Protein AF-0000000085032396 (afdb_homodimer)

Sequence (340 aa):
MRISVPLTKEGLLADQYGKFAPASDMLADHPVRSFPIEIADVPAGTESLALTFVDFDSTPVCGFTWIHWLAANFPANTTLIGDDASRKDGHGFVQGKNSNAGRLVNGDPAITKGYVGPQPPDQIHDYTLTVYALDTTLDLNEGYWLNEFRHAAKGHVLEKVSLELPSRANMRISVPLTKEGLLADQYGKFAPASDMLADHPVRSFPIEIADVPAGTESLALTFVDFDSTPVCGFTWIHWLAANFPANTTLIGDDASRKDGHGFVQGKNSNAGRLVNGDPAITKGYVGPQPPDQIHDYTLTVYALDTTLDLNEGYWLNEFRHAAKGHVLEKVSLELPSRAN

Radius of gyration: 20.12 Å; Cα contacts (8 Å, |Δi|>4): 923; chains: 2; bounding box: 42×54×56 Å

Organism: Limosilactobacillus fermentum (strain NBRC 3956 / LMG 18251) (NCBI:txid334390)

Solvent-accessible surface area (backbone atoms only — not comparable to full-atom values): 17278 Å² total; per-residue (Å²): 97,46,76,48,62,82,53,43,97,88,60,26,48,49,45,55,31,14,64,65,24,53,72,91,28,42,53,98,92,34,19,42,29,33,68,40,36,39,41,42,66,69,60,88,70,45,46,9,27,33,39,43,30,34,26,44,60,34,20,83,70,40,25,35,50,42,41,27,26,28,38,33,44,32,56,50,82,57,47,61,48,47,73,28,28,63,74,68,46,74,73,58,49,39,33,13,35,14,26,36,56,8,67,73,63,57,44,62,77,87,58,14,51,26,43,41,34,56,63,41,85,82,45,70,32,54,28,39,40,34,41,34,34,18,59,47,70,64,94,71,56,74,58,34,38,65,37,56,51,53,62,61,41,58,96,32,66,75,46,72,47,73,46,76,45,33,35,64,43,124,98,46,75,50,61,83,52,42,97,87,59,27,48,51,45,53,33,15,64,66,26,53,72,91,30,41,54,96,90,34,17,43,28,33,68,39,37,39,42,44,65,68,60,86,71,42,48,10,27,32,39,43,30,34,26,44,60,34,20,82,69,40,26,34,50,42,40,26,26,28,37,34,47,28,54,51,82,56,45,60,48,46,73,29,28,62,71,69,51,69,82,52,44,40,32,13,36,16,26,36,57,8,66,73,62,57,42,62,77,88,60,15,50,25,44,41,34,56,64,40,86,84,45,70,33,54,28,39,38,34,42,35,34,18,60,46,70,65,96,72,56,73,58,32,38,65,37,55,52,54,62,62,42,59,96,33,67,75,45,72,48,75,45,75,46,33,34,62,43,123

pLDDT: mean 97.59, std 4.36, range [62.16, 98.94]

InterPro domains:
  IPR005247 YbhB/YbcL/LppC-like [TIGR00481] (28-163)
  IPR005247 YbhB/YbcL/LppC-like [cd00865] (2-164)
  IPR008914 Phosphatidylethanolamine-binding protein [PF01161] (28-163)
  IPR036610 PEBP-like superfamily [G3DSA:3.90.280.10] (1-167)
  IPR036610 PEBP-like superfamily [SSF49777] (9-162)

Secondary structure (DSSP, 8-state):
-EEE----TTS---GGGSTT--GGGEETTEE--PPPEEEE-PPTT--EEEEEEEEGGGHHHHSSPEEEEEEEEEETT--EE-TTHHHH--SS-EEBB-GGGSTTT---GGGSBS------SSS-EEEEEEEEEESS-----TTB-HHHHHHHHTTTEEEEEEEEEEE---/-EEE----TTS---GGGSTT--GGGEETTEE--PPPEEEE-PPTT--EEEEEEEEGGGHHHHSSPEEEEEEEEEETT--EE-TTHHHH--SS-EEBB-GGGSTTT---GGGSBS------SSS-EEEEEEEEEESS-----TTB-HHHHHHHHTTTEEEEEEEEEEE---

Foldseek 3Di:
DDKDFDDDPVQARDLCQAQNNPPVQDDLNWGQKHTKMFDDDQDPLFAKKWKWKWFPVCCVVPNDIWTFWTKIQAGSPDGMCHIRCQPPVPPGIAIAFTPCVDPVNVHDPVRGIGGTGYADAPFWTWMKMKMFGFNDGFPDHHHHDPVSVVVRRVPTTPDMDMDTHIHGND/DDKDFDDDPVQARDLCQAQNNPPVQDDLNWGQKHTKMFDDDQDPLFAKKWKWKWFPVCCVVPNDIWTFWTKIQAGSPDGMCHTRCQPPVPPRIAIAFTPCVDPVNVHDPVRGIGGTGYADAPFKTWMKMKMFGFNDGFPDHHHHDPVSCVVRRVPTTPDMDMDTHIHGHD

Nearest PDB structures (foldseek):
  2evv-assembly2_D  TM=8.981E-01  e=2.483E-15  Helicobacter pylori 26695
  3n08-assembly1_B  TM=8.999E-01  e=1.012E-11  Chlamydia trachomatis D/UW-3/CX
  1fux-assembly1_B  TM=8.135E-01  e=5.767E-10  Escherichia coli
  1vi3-assembly1_A  TM=7.957E-01  e=2.319E-10  Escherichia coli
  8v5l-assembly1_A  TM=4.402E-01  e=7.259E-01  Human alphaherpesvirus 3

Structure (mmCIF, N/CA/C/O backbone):
data_AF-0000000085032396-model_v1
#
loop_
_entity.id
_entity.type
_entity.pdbx_description
1 polymer 'Uncharacterized protein'
#
loop_
_atom_site.group_PDB
_atom_site.id
_atom_site.type_symbol
_atom_site.label_atom_id
_atom_site.label_alt_id
_atom_site.label_comp_id
_atom_site.label_asym_id
_atom_site.label_entity_id
_atom_site.label_seq_id
_atom_site.pdbx_PDB_ins_code
_atom_site.Cartn_x
_atom_site.Cartn_y
_atom_site.Cartn_z
_atom_site.occupancy
_atom_site.B_iso_or_equiv
_atom_site.auth_seq_id
_atom_site.auth_comp_id
_atom_site.auth_asym_id
_atom_site.auth_atom_id
_atom_site.pdbx_PDB_model_num
ATOM 1 N N . MET A 1 1 ? 18.734 12.383 3.744 1 98.5 1 MET A N 1
ATOM 2 C CA . MET A 1 1 ? 17.609 13.031 4.426 1 98.5 1 MET A CA 1
ATOM 3 C C . MET A 1 1 ? 17.266 12.297 5.715 1 98.5 1 MET A C 1
ATOM 5 O O . MET A 1 1 ? 17.281 11.062 5.762 1 98.5 1 MET A O 1
ATOM 9 N N . ARG A 1 2 ? 17.094 13.055 6.754 1 98.62 2 ARG A N 1
ATOM 10 C CA . ARG A 1 2 ? 16.703 12.508 8.047 1 98.62 2 ARG A CA 1
ATOM 11 C C . ARG A 1 2 ? 15.383 13.109 8.508 1 98.62 2 ARG A C 1
ATOM 13 O O . ARG A 1 2 ? 15.133 14.305 8.32 1 98.62 2 ARG A O 1
ATOM 20 N N . ILE A 1 3 ? 14.453 12.219 9.086 1 98.88 3 ILE A N 1
ATOM 21 C CA . ILE A 1 3 ? 13.195 12.703 9.641 1 98.88 3 ILE A CA 1
ATOM 22 C C . ILE A 1 3 ? 13.047 12.219 11.078 1 98.88 3 ILE A C 1
ATOM 24 O O . ILE A 1 3 ? 13.586 11.172 11.453 1 98.88 3 ILE A O 1
ATOM 28 N N . SER A 1 4 ? 12.328 12.984 11.852 1 98.69 4 SER A N 1
ATOM 29 C CA . SER A 1 4 ? 12.07 12.602 13.234 1 98.69 4 SER A CA 1
ATOM 30 C C . SER A 1 4 ? 10.695 13.078 13.688 1 98.69 4 SER A C 1
ATOM 32 O O . SER A 1 4 ? 10.234 14.141 13.273 1 98.69 4 SER A O 1
ATOM 34 N N . VAL A 1 5 ? 10.062 12.258 14.422 1 98.81 5 VAL A N 1
ATOM 35 C CA . VAL A 1 5 ? 8.789 12.523 15.078 1 98.81 5 VAL A CA 1
ATOM 36 C C . VAL A 1 5 ? 8.914 12.289 16.578 1 98.81 5 VAL A C 1
ATOM 38 O O . VAL A 1 5 ? 9.375 11.234 17.016 1 98.81 5 VAL A O 1
ATOM 41 N N . PRO A 1 6 ? 8.57 13.312 17.375 1 98.44 6 PRO A N 1
ATOM 42 C CA . PRO A 1 6 ? 8.648 13.078 18.812 1 98.44 6 PRO A CA 1
ATOM 43 C C . PRO A 1 6 ? 7.723 11.961 19.281 1 98.44 6 PRO A C 1
ATOM 45 O O . PRO A 1 6 ? 6.559 11.906 18.875 1 98.44 6 PRO A O 1
ATOM 48 N N . LEU A 1 7 ? 8.234 11.086 20.125 1 98.56 7 LEU A N 1
ATOM 49 C CA . LEU A 1 7 ? 7.469 10.008 20.75 1 98.56 7 LEU A CA 1
ATOM 50 C C . LEU A 1 7 ? 7.453 10.164 22.266 1 98.56 7 LEU A C 1
ATOM 52 O O . LEU A 1 7 ? 8.242 10.922 22.812 1 98.56 7 LEU A O 1
ATOM 56 N N . THR A 1 8 ? 6.484 9.508 22.938 1 98.25 8 THR A N 1
ATOM 57 C CA . THR A 1 8 ? 6.43 9.484 24.391 1 98.25 8 THR A CA 1
ATOM 58 C C . THR A 1 8 ? 7.625 8.727 24.969 1 98.25 8 THR A C 1
ATOM 60 O O . THR A 1 8 ? 8.406 8.141 24.219 1 98.25 8 THR A O 1
ATOM 63 N N . LYS A 1 9 ? 7.785 8.734 26.234 1 97.75 9 LYS A N 1
ATOM 64 C CA . LYS A 1 9 ? 8.859 8.008 26.906 1 97.75 9 LYS A CA 1
ATOM 65 C C . LYS A 1 9 ? 8.75 6.512 26.641 1 97.75 9 LYS A C 1
ATOM 67 O O . LYS A 1 9 ? 9.758 5.797 26.672 1 97.75 9 LYS A O 1
ATOM 72 N N . GLU A 1 10 ? 7.52 6.023 26.422 1 96.88 10 GLU A N 1
ATOM 73 C CA . GLU A 1 10 ? 7.27 4.609 26.156 1 96.88 10 GLU A CA 1
ATOM 74 C C . GLU A 1 10 ? 7.484 4.277 24.688 1 96.88 10 GLU A C 1
ATOM 76 O O . GLU A 1 10 ? 7.266 3.141 24.266 1 96.88 10 GLU A O 1
ATOM 81 N N . GLY A 1 11 ? 7.855 5.266 23.859 1 97.81 11 GLY A N 1
ATOM 82 C CA . GLY A 1 11 ? 8.141 5.035 22.453 1 97.81 11 GLY A CA 1
ATOM 83 C C . GLY A 1 11 ? 6.895 5.02 21.594 1 97.81 11 GLY A C 1
ATOM 84 O O . GLY A 1 11 ? 6.883 4.41 20.516 1 97.81 11 GLY A O 1
ATOM 85 N N . LEU A 1 12 ? 5.852 5.699 22.047 1 98.62 12 LEU A N 1
ATOM 86 C CA . LEU A 1 12 ? 4.582 5.715 21.328 1 98.62 12 LEU A CA 1
ATOM 87 C C . LEU A 1 12 ? 4.277 7.109 20.797 1 98.62 12 LEU A C 1
ATOM 89 O O . LEU A 1 12 ? 4.793 8.102 21.312 1 98.62 12 LEU A O 1
ATOM 93 N N . LEU A 1 13 ? 3.529 7.164 19.703 1 98.75 13 LEU A N 1
ATOM 94 C CA . LEU A 1 13 ? 2.949 8.445 19.312 1 98.75 13 LEU A CA 1
ATOM 95 C C . LEU A 1 13 ? 2.096 9.023 20.422 1 98.75 13 LEU A C 1
ATOM 97 O O . LEU A 1 13 ? 1.326 8.305 21.062 1 98.75 13 LEU A O 1
ATOM 101 N N . ALA A 1 14 ? 2.24 10.344 20.641 1 98.56 14 ALA A N 1
ATOM 102 C CA . ALA A 1 14 ? 1.496 10.984 21.719 1 98.56 14 ALA A CA 1
ATOM 103 C C . ALA A 1 14 ? -0.009 10.852 21.5 1 98.56 14 ALA A C 1
ATOM 105 O O . ALA A 1 14 ? -0.477 10.828 20.359 1 98.56 14 ALA A O 1
ATOM 106 N N . ASP A 1 15 ? -0.787 10.883 22.578 1 98.19 15 ASP A N 1
ATOM 107 C CA . ASP A 1 15 ? -2.223 10.625 22.578 1 98.19 15 ASP A CA 1
ATOM 108 C C . ASP A 1 15 ? -2.959 11.656 21.719 1 98.19 15 ASP A C 1
ATOM 110 O O . ASP A 1 15 ? -3.938 11.32 21.047 1 98.19 15 ASP A O 1
ATOM 114 N N . GLN A 1 16 ? -2.557 12.852 21.703 1 98.31 16 GLN A N 1
ATOM 115 C CA . GLN A 1 16 ? -3.289 13.922 21.047 1 98.31 16 GLN A CA 1
ATOM 116 C C . GLN A 1 16 ? -3.314 13.711 19.531 1 98.31 16 GLN A C 1
ATOM 118 O O . GLN A 1 16 ? -4.121 14.328 18.828 1 98.31 16 GLN A O 1
ATOM 123 N N . TYR A 1 17 ? -2.443 12.789 19 1 98.81 17 TYR A N 1
ATOM 124 C CA . TYR A 1 17 ? -2.35 12.594 17.562 1 98.81 17 TYR A CA 1
ATOM 125 C C . TYR A 1 17 ? -3.102 11.336 17.125 1 98.81 17 TYR A C 1
ATOM 127 O O . TYR A 1 17 ? -3.129 10.992 15.945 1 98.81 17 TYR A O 1
ATOM 135 N N . GLY A 1 18 ? -3.715 10.57 18.109 1 98.62 18 GLY A N 1
ATOM 136 C CA . GLY A 1 18 ? -4.332 9.289 17.812 1 98.62 18 GLY A CA 1
ATOM 137 C C . GLY A 1 18 ? -5.582 9.023 18.625 1 98.62 18 GLY A C 1
ATOM 138 O O . GLY A 1 18 ? -6.293 9.953 19 1 98.62 18 GLY A O 1
ATOM 139 N N . LYS A 1 19 ? -5.852 7.785 18.859 1 98.06 19 LYS A N 1
ATOM 140 C CA . LYS A 1 19 ? -7.098 7.215 19.359 1 98.06 19 LYS A CA 1
ATOM 141 C C . LYS A 1 19 ? -7.559 7.93 20.641 1 98.06 19 LYS A C 1
ATOM 143 O O . LYS A 1 19 ? -8.758 8.07 20.875 1 98.06 19 LYS A O 1
ATOM 148 N N . PHE A 1 20 ? -6.621 8.422 21.375 1 98.38 20 PHE A N 1
ATOM 149 C CA . PHE A 1 20 ? -6.965 8.969 22.672 1 98.38 20 PHE A CA 1
ATOM 150 C C . PHE A 1 20 ? -6.82 10.484 22.688 1 98.38 20 PHE A C 1
ATOM 152 O O . PHE A 1 20 ? -6.516 11.078 23.719 1 98.38 20 PHE A O 1
ATOM 159 N N . ALA A 1 21 ? -6.945 11.078 21.531 1 98.69 21 ALA A N 1
ATOM 160 C CA . ALA A 1 21 ? -6.93 12.531 21.406 1 98.69 21 ALA A CA 1
ATOM 161 C C . ALA A 1 21 ? -8.078 13.164 22.203 1 98.69 21 ALA A C 1
ATOM 163 O O . ALA A 1 21 ? -9.133 12.555 22.359 1 98.69 21 ALA A O 1
ATOM 164 N N . PRO A 1 22 ? -7.887 14.367 22.781 1 98.38 22 PRO A N 1
ATOM 165 C CA . PRO A 1 22 ? -9 15.078 23.406 1 98.38 22 PRO A CA 1
ATOM 166 C C . PRO A 1 22 ? -10.094 15.469 22.406 1 98.38 22 PRO A C 1
ATOM 168 O O . PRO A 1 22 ? -9.859 15.453 21.188 1 98.38 22 PRO A O 1
ATOM 171 N N . ALA A 1 23 ? -11.211 15.75 22.859 1 98.12 23 ALA A N 1
ATOM 172 C CA . ALA A 1 23 ? -12.375 16.078 22.031 1 98.12 23 ALA A CA 1
ATOM 173 C C . ALA A 1 23 ? -12.047 17.203 21.062 1 98.12 23 ALA A C 1
ATOM 175 O O . ALA A 1 23 ? -12.531 17.219 19.922 1 98.12 23 ALA A O 1
ATOM 176 N N . SER A 1 24 ? -11.258 18.156 21.5 1 97.56 24 SER A N 1
ATOM 177 C CA . SER A 1 24 ? -10.906 19.312 20.672 1 97.56 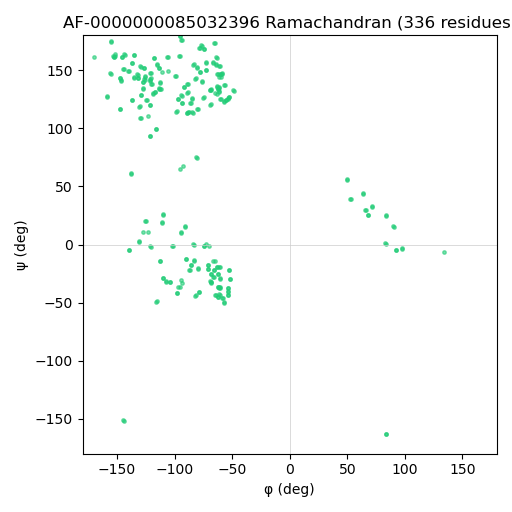24 SER A CA 1
ATOM 178 C C . SER A 1 24 ? -10.125 18.875 19.438 1 97.56 24 SER A C 1
ATOM 180 O O . SER A 1 24 ? -10.047 19.625 18.469 1 97.56 24 SER A O 1
ATOM 182 N N . ASP A 1 25 ? -9.555 17.672 19.516 1 98.19 25 ASP A N 1
ATOM 183 C CA . ASP A 1 25 ? -8.75 17.188 18.406 1 98.19 25 ASP A CA 1
ATOM 184 C C . ASP A 1 25 ? -9.438 16.016 17.703 1 98.19 25 ASP A C 1
ATOM 186 O O . ASP A 1 25 ? -8.781 15.203 17.047 1 98.19 25 ASP A O 1
ATOM 190 N N . MET A 1 26 ? -10.742 15.914 17.938 1 98.31 26 MET A N 1
ATOM 191 C CA . MET A 1 26 ? -11.578 14.922 17.281 1 98.31 26 MET A CA 1
ATOM 192 C C . MET A 1 26 ? -12.57 15.586 16.328 1 98.31 26 MET A C 1
ATOM 194 O O . MET A 1 26 ? -13.117 16.641 16.641 1 98.31 26 MET A O 1
ATOM 198 N N . LEU A 1 27 ? -12.773 15.047 15.234 1 98.06 27 LEU A N 1
ATOM 199 C CA . LEU A 1 27 ? -13.805 15.406 14.273 1 98.06 27 LEU A CA 1
ATOM 200 C C . LEU A 1 27 ? -14.477 14.164 13.703 1 98.06 27 LEU A C 1
ATOM 202 O O . LEU A 1 27 ? -13.797 13.242 13.242 1 98.06 27 LEU A O 1
ATOM 206 N N . ALA A 1 28 ? -15.828 14.039 13.797 1 97.62 28 ALA A N 1
ATOM 207 C CA . ALA A 1 28 ? -16.562 12.867 13.344 1 97.62 28 ALA A CA 1
ATOM 208 C C . ALA A 1 28 ? -15.977 11.586 13.938 1 97.62 28 ALA A C 1
ATOM 210 O O . ALA A 1 28 ? -15.75 10.609 13.227 1 97.62 28 ALA A O 1
ATOM 211 N N . ASP A 1 29 ? -15.586 11.672 15.203 1 97.31 29 ASP A N 1
ATOM 212 C CA . ASP A 1 29 ? -15.078 10.555 16 1 97.31 29 ASP A CA 1
ATOM 213 C C . ASP A 1 29 ? -13.719 10.086 15.492 1 97.31 29 ASP A C 1
ATOM 215 O O . ASP A 1 29 ? -13.367 8.914 15.633 1 97.31 29 ASP A O 1
ATOM 219 N N . HIS A 1 30 ? -12.969 10.961 14.836 1 98.69 30 HIS A N 1
ATOM 220 C CA . HIS A 1 30 ? -11.633 10.664 14.344 1 98.69 30 HIS A CA 1
ATOM 221 C C . HIS A 1 30 ? -10.625 11.711 14.805 1 98.69 30 HIS A C 1
ATOM 223 O O . HIS A 1 30 ? -10.922 12.906 14.812 1 98.69 30 HIS A O 1
ATOM 229 N N . PRO A 1 31 ? -9.414 11.258 15.305 1 98.81 31 PRO A N 1
ATOM 230 C CA . PRO A 1 31 ? -8.367 12.234 15.625 1 98.81 31 PRO A CA 1
ATOM 231 C C . PRO A 1 31 ? -7.871 13 14.398 1 98.81 31 PRO A C 1
ATOM 233 O O . PRO A 1 31 ? -7.609 12.398 13.359 1 98.81 31 PRO A O 1
ATOM 236 N N . VAL A 1 32 ? -7.684 14.32 14.484 1 98.56 32 VAL A N 1
ATOM 237 C CA . VAL A 1 32 ? -7.426 15.094 13.281 1 98.56 32 VAL A CA 1
ATOM 238 C C . VAL A 1 32 ? -6.219 16 13.5 1 98.56 32 VAL A C 1
ATOM 240 O O . VAL A 1 32 ? -5.844 16.781 12.609 1 98.56 32 VAL A O 1
ATOM 243 N N . ARG A 1 33 ? -5.586 15.945 14.625 1 98.5 33 ARG A N 1
ATOM 244 C CA . ARG A 1 33 ? -4.375 16.719 14.875 1 98.5 33 ARG A CA 1
ATOM 245 C C . ARG A 1 33 ? -3.135 15.953 14.422 1 98.5 33 ARG A C 1
ATOM 247 O O . ARG A 1 33 ? -2.785 14.922 15 1 98.5 33 ARG A O 1
ATOM 254 N N . SER A 1 34 ? -2.48 16.5 13.398 1 98.56 34 SER A N 1
ATOM 255 C CA . SER A 1 34 ? -1.281 15.844 12.883 1 98.56 34 SER A CA 1
ATOM 256 C C . SER A 1 34 ? -0.079 16.109 13.781 1 98.56 34 SER A C 1
ATOM 258 O O . SER A 1 34 ? 0.005 17.156 14.422 1 98.56 34 SER A O 1
ATOM 260 N N . PHE A 1 35 ? 0.836 15.18 13.859 1 98.62 35 PHE A N 1
ATOM 261 C CA . PHE A 1 35 ? 2.061 15.273 14.648 1 98.62 35 PHE A CA 1
ATOM 262 C C . PHE A 1 35 ? 3.119 16.078 13.906 1 98.62 35 PHE A C 1
ATOM 264 O O . PHE A 1 35 ? 3.088 16.172 12.672 1 98.62 35 PHE A O 1
ATOM 271 N N . PRO A 1 36 ? 3.977 16.703 14.641 1 98.44 36 PRO A N 1
ATOM 272 C CA . PRO A 1 36 ? 5.066 17.422 13.969 1 98.44 36 PRO A CA 1
ATOM 273 C C . PRO A 1 36 ? 6.117 16.484 13.375 1 98.44 36 PRO A C 1
ATOM 275 O O . PRO A 1 36 ? 6.32 15.375 13.883 1 98.44 36 PRO A O 1
ATOM 278 N N . ILE A 1 37 ? 6.746 16.906 12.305 1 98.44 37 ILE A N 1
ATOM 279 C CA . ILE A 1 37 ? 7.805 16.156 11.641 1 98.44 37 ILE A CA 1
ATOM 280 C C . ILE A 1 37 ? 9.008 17.062 11.406 1 98.44 37 ILE A C 1
ATOM 282 O O . ILE A 1 37 ? 8.906 18.094 10.727 1 98.44 37 ILE A O 1
ATOM 286 N N . GLU A 1 38 ? 10.117 16.703 11.977 1 98.69 38 GLU A N 1
ATOM 287 C CA . GLU A 1 38 ? 11.375 17.391 11.688 1 98.69 38 GLU A CA 1
ATOM 288 C C . GLU A 1 38 ? 12.086 16.75 10.5 1 98.69 38 GLU A C 1
ATOM 290 O O . GLU A 1 38 ? 12.117 15.531 10.367 1 98.69 38 GLU A O 1
ATOM 295 N N . ILE A 1 39 ? 12.625 17.609 9.641 1 98.5 39 ILE A N 1
ATOM 296 C CA . ILE A 1 39 ? 13.289 17.156 8.43 1 98.5 39 ILE A CA 1
ATOM 297 C C . ILE A 1 39 ? 14.672 17.812 8.32 1 98.5 39 ILE A C 1
ATOM 299 O O . ILE A 1 39 ? 14.805 19.016 8.5 1 98.5 39 ILE A O 1
ATOM 303 N N . ALA A 1 40 ? 15.656 16.969 8.109 1 98.69 40 ALA A N 1
ATOM 304 C CA . ALA A 1 40 ? 17.016 17.469 7.984 1 98.69 40 ALA A CA 1
ATOM 305 C C . ALA A 1 40 ? 17.75 16.781 6.84 1 98.69 40 ALA A C 1
ATOM 307 O O . ALA A 1 40 ? 17.344 15.703 6.395 1 98.69 40 ALA A O 1
ATOM 308 N N . ASP A 1 41 ? 18.797 17.422 6.273 1 98.69 41 ASP A N 1
ATOM 309 C CA . ASP A 1 41 ? 19.719 16.859 5.301 1 98.69 41 ASP A CA 1
ATOM 310 C C . ASP A 1 41 ? 19 16.5 4.008 1 98.69 41 ASP A C 1
ATOM 312 O O . ASP A 1 41 ? 19.203 15.398 3.475 1 98.69 41 ASP A O 1
ATOM 316 N N . VAL A 1 42 ? 18.156 17.406 3.582 1 98.81 42 VAL A N 1
ATOM 317 C CA . VAL A 1 42 ? 17.469 17.219 2.307 1 98.81 42 VAL A CA 1
ATOM 318 C C . VAL A 1 42 ? 18.484 17.234 1.168 1 98.81 42 VAL A C 1
ATOM 320 O O . VAL A 1 42 ? 19.359 18.109 1.114 1 98.81 42 VAL A O 1
ATOM 323 N N . PRO A 1 43 ? 18.406 16.266 0.314 1 98.75 43 PRO A N 1
ATOM 324 C CA . PRO A 1 43 ? 19.438 16.172 -0.726 1 98.75 43 PRO A CA 1
ATOM 325 C C . PRO A 1 43 ? 19.422 17.375 -1.682 1 98.75 43 PRO A C 1
ATOM 327 O O . PRO A 1 43 ? 18.359 17.969 -1.904 1 98.75 43 PRO A O 1
ATOM 330 N N . ALA A 1 44 ? 20.547 17.625 -2.271 1 98.56 44 ALA A N 1
ATOM 331 C CA . ALA A 1 44 ? 20.656 18.672 -3.295 1 98.56 44 ALA A CA 1
ATOM 332 C C . ALA A 1 44 ? 19.75 18.359 -4.484 1 98.56 44 ALA A C 1
ATOM 334 O O . ALA A 1 44 ? 19.594 17.188 -4.863 1 98.56 44 ALA A O 1
ATOM 335 N N . GLY A 1 45 ? 19.203 19.359 -5.047 1 98.69 45 GLY A N 1
ATOM 336 C CA . GLY A 1 45 ? 18.359 19.188 -6.215 1 98.69 45 GLY A CA 1
ATOM 337 C C . GLY A 1 45 ? 16.891 19.031 -5.871 1 98.69 45 GLY A C 1
ATOM 338 O O . GLY A 1 45 ? 16.031 19.031 -6.758 1 98.69 45 GLY A O 1
ATOM 339 N N . THR A 1 46 ? 16.625 18.984 -4.539 1 98.88 46 THR A N 1
ATOM 340 C CA . THR A 1 46 ? 15.234 18.875 -4.121 1 98.88 46 THR A CA 1
ATOM 341 C C . THR A 1 46 ? 14.469 20.156 -4.43 1 98.88 46 THR A C 1
ATOM 343 O O . THR A 1 46 ? 14.938 21.266 -4.117 1 98.88 46 THR A O 1
ATOM 346 N N . GLU A 1 47 ? 13.266 19.969 -5.023 1 98.81 47 GLU A N 1
ATOM 347 C CA . GLU A 1 47 ? 12.391 21.094 -5.309 1 98.81 47 GLU A CA 1
ATOM 348 C C . GLU A 1 47 ? 11.156 21.078 -4.418 1 98.81 47 GLU A C 1
ATOM 350 O O . GLU A 1 47 ? 10.57 22.125 -4.141 1 98.81 47 GLU A O 1
ATOM 355 N N . SER A 1 48 ? 10.758 19.953 -4.027 1 98.75 48 SER A N 1
ATOM 356 C CA . SER A 1 48 ? 9.617 19.844 -3.117 1 98.75 48 SER A CA 1
ATOM 357 C C . SER A 1 48 ? 9.703 18.578 -2.277 1 98.75 48 SER A C 1
ATOM 359 O O . SER A 1 48 ? 10.469 17.656 -2.594 1 98.75 48 SER A O 1
ATOM 361 N N . LEU A 1 49 ? 9 18.484 -1.176 1 98.69 49 LEU A N 1
ATOM 362 C CA . LEU A 1 49 ? 8.875 17.312 -0.322 1 98.69 49 LEU A CA 1
ATOM 363 C C . LEU A 1 49 ? 7.434 16.797 -0.318 1 98.69 49 LEU A C 1
ATOM 365 O O . LEU A 1 49 ? 6.5 17.547 -0.592 1 98.69 49 LEU A O 1
ATOM 369 N N . ALA A 1 50 ? 7.23 15.602 -0.067 1 98.88 50 ALA A N 1
ATOM 370 C CA . ALA A 1 50 ? 5.926 14.961 0.094 1 98.88 50 ALA A CA 1
ATOM 371 C C . ALA A 1 50 ? 5.973 13.898 1.189 1 98.88 50 ALA A C 1
ATOM 373 O O . ALA A 1 50 ? 7.051 13.516 1.65 1 98.88 50 ALA A O 1
ATOM 374 N N . LEU A 1 51 ? 4.816 13.508 1.642 1 98.81 51 LEU A N 1
ATOM 375 C CA . LEU A 1 51 ? 4.797 12.422 2.621 1 98.81 51 LEU A CA 1
ATOM 376 C C . LEU A 1 51 ? 3.584 11.523 2.414 1 98.81 51 LEU A C 1
ATOM 378 O O . LEU A 1 51 ? 2.58 11.953 1.837 1 98.81 51 LEU A O 1
ATOM 382 N N . THR A 1 52 ? 3.68 10.312 2.75 1 98.94 52 THR A N 1
ATOM 383 C CA . THR A 1 52 ? 2.596 9.352 2.953 1 98.94 52 THR A CA 1
ATOM 384 C C . THR A 1 52 ? 2.627 8.797 4.375 1 98.94 52 THR A C 1
ATOM 386 O O . THR A 1 52 ? 3.699 8.617 4.953 1 98.94 52 THR A O 1
ATOM 389 N N . PHE A 1 53 ? 1.558 8.609 4.965 1 98.94 53 PHE A N 1
ATOM 390 C CA . PHE A 1 53 ? 1.354 8.016 6.277 1 98.94 53 PHE A CA 1
ATOM 391 C C . PHE A 1 53 ? 0.3 6.914 6.215 1 98.94 53 PHE A C 1
ATOM 393 O O . PHE A 1 53 ? -0.885 7.191 6.02 1 98.94 53 PHE A O 1
ATOM 400 N N . VAL A 1 54 ? 0.751 5.621 6.352 1 98.94 54 VAL A N 1
ATOM 401 C CA . VAL A 1 54 ? -0.147 4.5 6.086 1 98.94 54 VAL A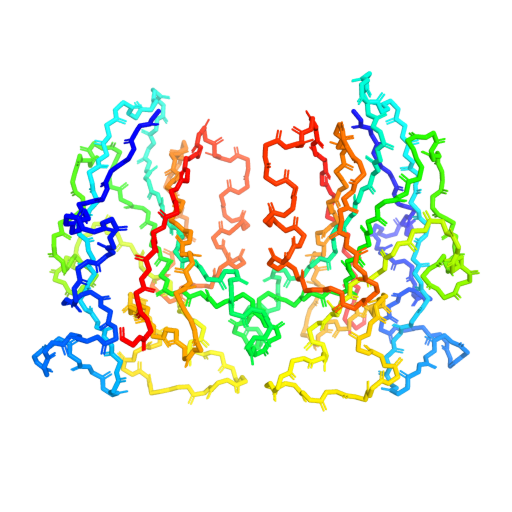 CA 1
ATOM 402 C C . VAL A 1 54 ? -0.006 3.455 7.191 1 98.94 54 VAL A C 1
ATOM 404 O O . VAL A 1 54 ? 0.949 3.49 7.969 1 98.94 54 VAL A O 1
ATOM 407 N N . ASP A 1 55 ? -0.987 2.57 7.281 1 98.94 55 ASP A N 1
ATOM 408 C CA . ASP A 1 55 ? -1.067 1.538 8.312 1 98.94 55 ASP A CA 1
ATOM 409 C C . ASP A 1 55 ? -1.114 0.144 7.688 1 98.94 55 ASP A C 1
ATOM 411 O O . ASP A 1 55 ? -2.195 -0.38 7.406 1 98.94 55 ASP A O 1
ATOM 415 N N . PHE A 1 56 ? 0.036 -0.509 7.535 1 98.88 56 PHE A N 1
ATOM 416 C CA . PHE A 1 56 ? 0.073 -1.873 7.023 1 98.88 56 PHE A CA 1
ATOM 417 C C . PHE A 1 56 ? -0.534 -2.846 8.023 1 98.88 56 PHE A C 1
ATOM 419 O O . PHE A 1 56 ? -1.05 -3.898 7.641 1 98.88 56 PHE A O 1
ATOM 426 N N . ASP A 1 57 ? -0.524 -2.506 9.266 1 98.75 57 ASP A N 1
ATOM 427 C CA . ASP A 1 57 ? -1.029 -3.385 10.32 1 98.75 57 ASP A CA 1
ATOM 428 C C . ASP A 1 57 ? -2.555 -3.43 10.312 1 98.75 57 ASP A C 1
ATOM 430 O O . ASP A 1 57 ? -3.164 -4.199 11.055 1 98.75 57 ASP A O 1
ATOM 434 N N . SER A 1 58 ? -3.158 -2.697 9.43 1 98.75 58 SER A N 1
ATOM 435 C CA . SER A 1 58 ? -4.613 -2.736 9.305 1 98.75 58 SER A CA 1
ATOM 436 C C . SER A 1 58 ? -5.059 -3.908 8.438 1 98.75 58 SER A C 1
ATOM 438 O O . SER A 1 58 ? -6.242 -4.254 8.414 1 98.75 58 SER A O 1
ATOM 440 N N . THR A 1 59 ? -4.172 -4.559 7.691 1 98.69 59 THR A N 1
ATOM 441 C CA . THR A 1 59 ? -4.547 -5.543 6.68 1 98.69 59 THR A CA 1
ATOM 442 C C . THR A 1 59 ? -5.297 -6.711 7.316 1 98.69 59 THR A C 1
ATOM 444 O O . THR A 1 59 ? -6.316 -7.16 6.793 1 98.69 59 THR A O 1
ATOM 447 N N . PRO A 1 60 ? -4.824 -7.211 8.461 1 98.12 60 PRO A N 1
ATOM 448 C CA . PRO A 1 60 ? -5.621 -8.289 9.062 1 98.12 60 PRO A CA 1
ATOM 449 C C . PRO A 1 60 ? -6.949 -7.793 9.633 1 98.12 60 PRO A C 1
ATOM 451 O O . PRO A 1 60 ? -7.84 -8.594 9.914 1 98.12 60 PRO A O 1
ATOM 454 N N . VAL A 1 61 ? -7.012 -6.488 9.906 1 97.88 61 VAL A N 1
ATOM 455 C CA . VAL A 1 61 ? -8.211 -5.914 10.516 1 97.88 61 VAL A CA 1
ATOM 456 C C . VAL A 1 61 ? -9.289 -5.719 9.453 1 97.88 61 VAL A C 1
ATOM 458 O O . VAL A 1 61 ? -10.445 -6.078 9.664 1 97.88 61 VAL A O 1
ATOM 461 N N . CYS A 1 62 ? -8.898 -5.262 8.258 1 97.94 62 CYS A N 1
ATOM 462 C CA . CYS A 1 62 ? -9.961 -4.863 7.344 1 97.94 62 CYS A CA 1
ATOM 463 C C . CYS A 1 62 ? -9.648 -5.301 5.918 1 97.94 62 CYS A C 1
ATOM 465 O O . CYS A 1 62 ? -10.422 -5.031 4.996 1 97.94 62 CYS A O 1
ATOM 467 N N . GLY A 1 63 ? -8.461 -5.883 5.629 1 98.44 63 GLY A N 1
ATOM 468 C CA . GLY A 1 63 ? -8.094 -6.41 4.32 1 98.44 63 GLY A CA 1
ATOM 469 C C . GLY A 1 63 ? -7.262 -5.445 3.5 1 98.44 63 GLY A C 1
ATOM 470 O O . GLY A 1 63 ? -6.809 -5.785 2.406 1 98.44 63 GLY A O 1
ATOM 471 N N . PHE A 1 64 ? -7.016 -4.211 4.039 1 98.81 64 PHE A N 1
ATOM 472 C CA . PHE A 1 64 ? -6.359 -3.17 3.26 1 98.81 64 PHE A CA 1
ATOM 473 C C . PHE A 1 64 ? -5.367 -2.395 4.121 1 98.81 64 PHE A C 1
ATOM 475 O O . PHE A 1 64 ? -5.551 -2.279 5.336 1 98.81 64 PHE A O 1
ATOM 482 N N . THR A 1 65 ? -4.309 -1.91 3.459 1 98.88 65 THR A N 1
ATOM 483 C CA . THR A 1 65 ? -3.48 -0.861 4.043 1 98.88 65 THR A CA 1
ATOM 484 C C . THR A 1 65 ? -4.25 0.456 4.113 1 98.88 65 THR A C 1
ATOM 486 O O . THR A 1 65 ? -4.699 0.974 3.09 1 98.88 65 THR A O 1
ATOM 489 N N . TRP A 1 66 ? -4.414 0.983 5.289 1 98.88 66 TRP A N 1
ATOM 490 C CA . TRP A 1 66 ? -5.18 2.211 5.484 1 98.88 66 TRP A CA 1
ATOM 491 C C . TRP A 1 66 ? -4.305 3.439 5.258 1 98.88 66 TRP A C 1
ATOM 493 O O . TRP A 1 66 ? -3.193 3.525 5.789 1 98.88 66 TRP A O 1
ATOM 503 N N . ILE A 1 67 ? -4.734 4.316 4.398 1 98.94 67 ILE A N 1
ATOM 504 C CA . ILE A 1 67 ? -4.062 5.59 4.152 1 98.94 67 ILE A CA 1
ATOM 505 C C . ILE A 1 67 ? -4.555 6.633 5.152 1 98.94 67 ILE A C 1
ATOM 507 O O . ILE A 1 67 ? -5.75 6.938 5.207 1 98.94 67 ILE A O 1
ATOM 511 N N . HIS A 1 68 ? -3.686 7.207 5.91 1 98.94 68 HIS A N 1
ATOM 512 C CA . HIS A 1 68 ? -4.043 8.148 6.969 1 98.94 68 HIS A CA 1
ATOM 513 C C . HIS A 1 68 ? -3.754 9.586 6.551 1 98.94 68 HIS A C 1
ATOM 515 O O . HIS A 1 68 ? -4.438 10.516 6.988 1 98.94 68 HIS A O 1
ATOM 521 N N . TRP A 1 69 ? -2.676 9.734 5.723 1 98.88 69 TRP A N 1
ATOM 522 C CA . TRP A 1 69 ? -2.295 11.094 5.344 1 98.88 69 TRP A CA 1
ATOM 523 C C . TRP A 1 69 ? -1.465 11.086 4.066 1 98.88 69 TRP A C 1
ATOM 525 O O . TRP A 1 69 ? -0.538 10.289 3.922 1 98.88 69 TRP A O 1
ATOM 535 N N . LEU A 1 70 ? -1.845 11.852 3.092 1 98.81 70 LEU A N 1
ATOM 536 C CA . LEU A 1 70 ? -1.06 12.227 1.92 1 98.81 70 LEU A CA 1
ATOM 537 C C . LEU A 1 70 ? -0.862 13.742 1.857 1 98.81 70 LEU A C 1
ATOM 539 O O . LEU A 1 70 ? -1.829 14.5 1.947 1 98.81 70 LEU A O 1
ATOM 543 N N . ALA A 1 71 ? 0.309 14.156 1.688 1 98.69 71 ALA A N 1
ATOM 544 C CA . ALA A 1 71 ? 0.611 15.578 1.505 1 98.69 71 ALA A CA 1
ATOM 545 C C . ALA A 1 71 ? 1.807 15.766 0.575 1 98.69 71 ALA A C 1
ATOM 547 O O . ALA A 1 71 ? 2.758 14.984 0.61 1 98.69 71 ALA A O 1
ATOM 548 N N . ALA A 1 72 ? 1.749 16.781 -0.233 1 98.69 72 ALA A N 1
ATOM 549 C CA . ALA A 1 72 ? 2.783 16.984 -1.242 1 98.69 72 ALA A CA 1
ATOM 550 C C . ALA A 1 72 ? 3.043 18.484 -1.458 1 98.69 72 ALA A C 1
ATOM 552 O O . ALA A 1 72 ? 2.238 19.328 -1.051 1 98.69 72 ALA A O 1
ATOM 553 N N . ASN A 1 73 ? 4.215 18.719 -2.041 1 98.38 73 ASN A N 1
ATOM 554 C CA . ASN A 1 73 ? 4.633 20.047 -2.484 1 98.38 73 ASN A CA 1
ATOM 555 C C . ASN A 1 73 ? 4.949 20.969 -1.304 1 98.38 73 ASN A C 1
ATOM 557 O O . ASN A 1 73 ? 4.637 22.156 -1.333 1 98.38 73 ASN A O 1
ATOM 561 N N . PHE A 1 74 ? 5.48 20.359 -0.22 1 97.88 74 PHE A N 1
ATOM 562 C CA . PHE A 1 74 ? 6.152 21.203 0.76 1 97.88 74 PHE A CA 1
ATOM 563 C C . PHE A 1 74 ? 7.375 21.875 0.145 1 97.88 74 PHE A C 1
ATOM 565 O O . PHE A 1 74 ? 8.078 21.281 -0.67 1 97.88 74 PHE A O 1
ATOM 572 N N . PRO A 1 75 ? 7.676 23.094 0.584 1 96.88 75 PRO A N 1
ATOM 573 C CA . PRO A 1 75 ? 8.914 23.703 0.102 1 96.88 75 PRO A CA 1
ATOM 574 C C . PRO A 1 75 ? 10.156 22.875 0.424 1 96.88 75 PRO A C 1
ATOM 576 O O . PRO A 1 75 ? 10.227 22.25 1.486 1 96.88 75 PRO A O 1
ATOM 579 N N . ALA A 1 76 ? 11.141 22.938 -0.469 1 97.25 76 ALA A N 1
ATOM 580 C CA . ALA A 1 76 ? 12.352 22.125 -0.34 1 97.25 76 ALA A CA 1
ATOM 581 C C . ALA A 1 76 ? 13.109 22.484 0.934 1 97.25 76 ALA A C 1
ATOM 583 O O . ALA A 1 76 ? 13.82 21.641 1.494 1 97.25 76 ALA A O 1
ATOM 584 N N . ASN A 1 77 ? 12.938 23.703 1.43 1 96.81 77 ASN A N 1
ATOM 585 C CA . ASN A 1 77 ? 13.695 24.156 2.592 1 96.81 77 ASN A CA 1
ATOM 586 C C . ASN A 1 77 ? 12.914 23.938 3.887 1 96.81 77 ASN A C 1
ATOM 588 O O . ASN A 1 77 ? 13.281 24.469 4.934 1 96.81 77 ASN A O 1
ATOM 592 N N . THR A 1 78 ? 11.828 23.203 3.768 1 96.88 78 THR A N 1
ATOM 593 C CA . THR A 1 78 ? 11.07 22.875 4.969 1 96.88 78 THR A CA 1
ATOM 594 C C . THR A 1 78 ? 11.93 22.094 5.957 1 96.88 78 THR A C 1
ATOM 596 O O . THR A 1 78 ? 12.5 21.047 5.602 1 96.88 78 THR A O 1
ATOM 599 N N . THR A 1 79 ? 12.031 22.578 7.188 1 97.81 79 THR A N 1
ATOM 600 C CA . THR A 1 79 ? 12.781 21.859 8.211 1 97.81 79 THR A CA 1
ATOM 601 C C . THR A 1 79 ? 11.852 21.328 9.297 1 97.81 79 THR A C 1
ATOM 603 O O . THR A 1 79 ? 12.258 20.484 10.109 1 97.81 79 THR A O 1
ATOM 606 N N . LEU A 1 80 ? 10.641 21.875 9.25 1 97.12 80 LEU A N 1
ATOM 607 C CA . LEU A 1 80 ? 9.641 21.453 10.227 1 97.12 80 LEU A CA 1
ATOM 608 C C . LEU A 1 80 ? 8.242 21.5 9.625 1 97.12 80 LEU A C 1
ATOM 610 O O . LEU A 1 80 ? 7.824 22.547 9.102 1 97.12 80 LEU A O 1
ATOM 614 N N . ILE A 1 81 ? 7.598 20.391 9.523 1 97.44 81 ILE A N 1
ATOM 615 C CA . ILE A 1 81 ? 6.141 20.375 9.422 1 97.44 81 ILE A CA 1
ATOM 616 C C . ILE A 1 81 ? 5.527 20.438 10.812 1 97.44 81 ILE A C 1
ATOM 618 O O . ILE A 1 81 ? 5.633 19.5 11.594 1 97.44 81 ILE A O 1
ATOM 622 N N . GLY A 1 82 ? 4.93 21.406 11.094 1 96.69 82 GLY A N 1
ATOM 623 C CA . GLY A 1 82 ? 4.602 21.75 12.469 1 96.69 82 GLY A CA 1
ATOM 624 C C . GLY A 1 82 ? 3.43 20.969 13.016 1 96.69 82 GLY A C 1
ATOM 625 O O . GLY A 1 82 ? 2.746 20.266 12.273 1 96.69 82 GLY A O 1
ATOM 626 N N . ASP A 1 83 ? 3.271 21.125 14.398 1 97.44 83 ASP A N 1
ATOM 627 C CA . ASP A 1 83 ? 2.123 20.562 15.094 1 97.44 83 ASP A CA 1
ATOM 628 C C . ASP A 1 83 ? 0.812 21.016 14.461 1 97.44 83 ASP A C 1
ATOM 630 O O . ASP A 1 83 ? 0.619 22.219 14.219 1 97.44 83 ASP A O 1
ATOM 634 N N . ASP A 1 84 ? -0.013 20.031 14.102 1 97.94 84 ASP A N 1
ATOM 635 C CA . ASP A 1 84 ? -1.348 20.266 13.562 1 97.94 84 ASP A CA 1
ATOM 636 C C . ASP A 1 84 ? -1.274 20.969 12.203 1 97.94 84 ASP A C 1
ATOM 638 O O . ASP A 1 84 ? -2.168 21.734 11.844 1 97.94 84 ASP A O 1
ATOM 642 N N . ALA A 1 85 ? -0.232 20.734 11.484 1 97.5 85 ALA A N 1
ATOM 643 C CA . ALA A 1 85 ? -0.041 21.375 10.188 1 97.5 85 ALA A CA 1
ATOM 644 C C . ALA A 1 85 ? -1.162 21.016 9.219 1 97.5 85 ALA A C 1
ATOM 646 O O . ALA A 1 85 ? -1.565 21.828 8.391 1 97.5 85 ALA A O 1
ATOM 647 N N . SER A 1 86 ? -1.647 19.797 9.273 1 97.5 86 SER A N 1
ATOM 648 C CA . SER A 1 86 ? -2.689 19.344 8.352 1 97.5 86 SER A CA 1
ATOM 649 C C . SER A 1 86 ? -3.889 20.281 8.375 1 97.5 86 SER A C 1
ATOM 651 O O . SER A 1 86 ? -4.453 20.609 7.328 1 97.5 86 SER A O 1
ATOM 653 N N . ARG A 1 87 ? -4.262 20.734 9.531 1 95.38 87 ARG A N 1
ATOM 654 C CA . ARG A 1 87 ? -5.438 21.594 9.664 1 95.38 87 ARG A CA 1
ATOM 655 C C . ARG A 1 87 ? -5.047 23.062 9.617 1 95.38 87 ARG A C 1
ATOM 657 O O . ARG A 1 87 ? -5.809 23.906 9.125 1 95.38 87 ARG A O 1
ATOM 664 N N . LYS A 1 88 ? -3.902 23.359 10.117 1 90.62 88 LYS A N 1
ATOM 665 C CA . LYS A 1 88 ? -3.584 24.75 10.383 1 90.62 88 LYS A CA 1
ATOM 666 C C . LYS A 1 88 ? -2.812 25.375 9.219 1 90.62 88 LYS A C 1
ATOM 668 O O . LYS A 1 88 ? -2.84 26.594 9.031 1 90.62 88 LYS A O 1
ATOM 673 N N . ASP A 1 89 ? -1.996 24.453 8.711 1 72.31 89 ASP A N 1
ATOM 674 C CA . ASP A 1 89 ? -1.098 25.016 7.703 1 72.31 89 ASP A CA 1
ATOM 675 C C . ASP A 1 89 ? -1.689 24.875 6.305 1 72.31 89 ASP A C 1
ATOM 677 O O . ASP A 1 89 ? -1.851 23.75 5.805 1 72.31 89 ASP A O 1
ATOM 681 N N . GLY A 1 90 ? -2.609 25.484 6.062 1 62.16 90 GLY A N 1
ATOM 682 C CA . GLY A 1 90 ? -3.312 25.391 4.793 1 62.16 90 GLY A CA 1
ATOM 683 C C . GLY A 1 90 ? -2.531 25.969 3.633 1 62.16 90 GLY A C 1
ATOM 684 O O . GLY A 1 90 ? -3.055 26.078 2.521 1 62.16 90 GLY A O 1
ATOM 685 N N . HIS A 1 91 ? -1.283 26.5 4.066 1 66.69 91 HIS A N 1
ATOM 686 C CA . HIS A 1 91 ? -0.586 27.203 2.992 1 66.69 91 HIS A CA 1
ATOM 687 C C . HIS A 1 91 ? 0.802 26.609 2.762 1 66.69 91 HIS A C 1
ATOM 689 O O . HIS A 1 91 ? 1.438 26.125 3.699 1 66.69 91 HIS A O 1
ATOM 695 N N . GLY A 1 92 ? 1.082 25.891 1.583 1 85.19 92 GLY A N 1
ATOM 696 C CA . GLY A 1 92 ? 2.43 25.531 1.173 1 85.19 92 GLY A CA 1
ATOM 697 C C . GLY A 1 92 ? 2.555 24.094 0.729 1 85.19 92 GLY A C 1
ATOM 698 O O . GLY A 1 92 ? 3.658 23.609 0.451 1 85.19 92 GLY A O 1
ATOM 699 N N . PHE A 1 93 ? 1.404 23.531 0.984 1 96.06 93 PHE A N 1
ATOM 700 C CA . PHE A 1 93 ? 1.387 22.156 0.469 1 96.06 93 PHE A CA 1
ATOM 701 C C . PHE A 1 93 ? -0.033 21.734 0.11 1 96.06 93 PHE A C 1
ATOM 703 O O . PHE A 1 93 ? -0.995 22.438 0.421 1 96.06 93 PHE A O 1
ATOM 710 N N . VAL A 1 94 ? -0.239 20.719 -0.621 1 97.56 94 VAL A N 1
ATOM 711 C CA . VAL A 1 94 ? -1.535 20.156 -0.984 1 97.56 94 VAL A CA 1
ATOM 712 C C . VAL A 1 94 ? -1.719 18.812 -0.303 1 97.56 94 VAL A C 1
ATOM 714 O O . VAL A 1 94 ? -0.744 18.094 -0.044 1 97.56 94 VAL A O 1
ATOM 717 N N . GLN A 1 95 ? -2.943 18.516 -0.01 1 98.31 95 GLN A N 1
ATOM 718 C CA . GLN A 1 95 ? -3.227 17.281 0.712 1 98.31 95 GLN A CA 1
ATOM 719 C C . GLN A 1 95 ? -4.141 16.375 -0.098 1 98.31 95 GLN A C 1
ATOM 721 O O . GLN A 1 95 ? -5.016 16.844 -0.825 1 98.31 95 GLN A O 1
ATOM 726 N N . GLY A 1 96 ? -3.855 15.078 0.026 1 98.56 96 GLY A N 1
ATOM 727 C CA . GLY A 1 96 ? -4.648 14.086 -0.679 1 98.56 96 GLY A CA 1
ATOM 728 C C . GLY A 1 96 ? -5.77 13.508 0.166 1 98.56 96 GLY A C 1
ATOM 729 O O . GLY A 1 96 ? -5.902 13.852 1.343 1 98.56 96 GLY A O 1
ATOM 730 N N . LYS A 1 97 ? -6.531 12.688 -0.477 1 98.81 97 LYS A N 1
ATOM 731 C CA . LYS A 1 97 ? -7.582 11.93 0.193 1 98.81 97 LYS A CA 1
ATOM 732 C C . LYS A 1 97 ? -6.992 10.766 0.989 1 98.81 97 LYS A C 1
ATOM 734 O O . LYS A 1 97 ? -6.027 10.133 0.556 1 98.81 97 LYS A O 1
ATOM 739 N N . ASN A 1 98 ? -7.566 10.555 2.168 1 98.88 98 ASN A N 1
ATOM 740 C CA . ASN A 1 98 ? -7.281 9.344 2.934 1 98.88 98 ASN A CA 1
ATOM 741 C C . ASN A 1 98 ? -8.328 8.266 2.688 1 98.88 98 ASN A C 1
ATOM 743 O O . ASN A 1 98 ? -9.258 8.461 1.904 1 98.88 98 ASN A O 1
ATOM 747 N N . SER A 1 99 ? -8.188 7.141 3.301 1 98.81 99 SER A N 1
ATOM 748 C CA . SER A 1 99 ? -9.008 5.977 2.98 1 98.81 99 SER A CA 1
ATOM 749 C C . SER A 1 99 ? -10.469 6.211 3.338 1 98.81 99 SER A C 1
ATOM 751 O O . SER A 1 99 ? -11.359 5.531 2.818 1 98.81 99 SER A O 1
ATOM 753 N N . ASN A 1 100 ? -10.789 7.176 4.266 1 98.69 100 ASN A N 1
ATOM 754 C CA . ASN A 1 100 ? -12.172 7.465 4.613 1 98.69 100 ASN A CA 1
ATOM 755 C C . ASN A 1 100 ? -12.969 7.945 3.402 1 98.69 100 ASN A C 1
ATOM 757 O O . ASN A 1 100 ? -14.203 7.902 3.404 1 98.69 100 ASN A O 1
ATOM 761 N N . ALA A 1 101 ? -12.273 8.391 2.383 1 98.69 101 ALA A N 1
ATOM 762 C CA . ALA A 1 101 ? -12.914 8.992 1.213 1 98.69 101 ALA A CA 1
ATOM 763 C C . ALA A 1 101 ? -13.461 7.91 0.278 1 98.69 101 ALA A C 1
ATOM 765 O O . ALA A 1 101 ? -14.266 8.195 -0.609 1 98.69 101 ALA A O 1
ATOM 766 N N . GLY A 1 102 ? -12.93 6.711 0.411 1 97.94 102 GLY A N 1
ATOM 767 C CA . GLY A 1 102 ? -13.258 5.648 -0.527 1 97.94 102 GLY A CA 1
ATOM 768 C C . GLY A 1 102 ? -14.664 5.109 -0.35 1 97.94 102 GLY A C 1
ATOM 769 O O . GLY A 1 102 ? -15.195 5.098 0.762 1 97.94 102 GLY A O 1
ATOM 770 N N . ARG A 1 103 ? -15.188 4.52 -1.413 1 96.62 103 ARG A N 1
ATOM 771 C CA . ARG A 1 103 ? -16.562 4.047 -1.441 1 96.62 103 ARG A CA 1
ATOM 772 C C . ARG A 1 103 ? -16.766 2.895 -0.466 1 96.62 103 ARG A C 1
ATOM 774 O O . ARG A 1 103 ? -17.891 2.676 0.021 1 96.62 103 ARG A O 1
ATOM 781 N N . LEU A 1 104 ? -15.75 2.141 -0.18 1 97.62 104 LEU A N 1
ATOM 782 C CA . LEU A 1 104 ? -15.898 1.009 0.729 1 97.62 104 LEU A CA 1
ATOM 783 C C . LEU A 1 104 ? -16.141 1.486 2.156 1 97.62 104 LEU A C 1
ATOM 785 O O . LEU A 1 104 ? -16.766 0.778 2.953 1 97.62 104 LEU A O 1
ATOM 789 N N . VAL A 1 105 ? -15.57 2.646 2.488 1 97.5 105 VAL A N 1
ATOM 790 C CA . VAL A 1 105 ? -15.711 3.191 3.834 1 97.5 105 VAL A CA 1
ATOM 791 C C . VAL A 1 105 ? -16.828 4.238 3.857 1 97.5 105 VAL A C 1
ATOM 793 O O . VAL A 1 105 ? -17.703 4.199 4.723 1 97.5 105 VAL A O 1
ATOM 796 N N . ASN A 1 106 ? -16.859 5.066 2.83 1 96.81 106 ASN A N 1
ATOM 797 C CA . ASN A 1 106 ? -17.828 6.141 2.713 1 96.81 106 ASN A CA 1
ATOM 798 C C . ASN A 1 106 ? -17.906 6.98 3.984 1 96.81 106 ASN A C 1
ATOM 800 O O . ASN A 1 106 ? -18.969 7.164 4.555 1 96.81 106 ASN A O 1
ATOM 804 N N . GLY A 1 107 ? -16.797 7.516 4.41 1 97.25 107 GLY A N 1
ATOM 805 C CA . GLY A 1 107 ? -16.688 8.25 5.66 1 97.25 107 GLY A CA 1
ATOM 806 C C . GLY A 1 107 ? -17.25 9.656 5.578 1 97.25 107 GLY A C 1
ATOM 807 O O . GLY A 1 107 ? -17.625 10.117 4.504 1 97.25 107 GLY A O 1
ATOM 808 N N . ASP A 1 108 ? -17.344 10.32 6.727 1 98.19 108 ASP A N 1
ATOM 809 C CA . ASP A 1 108 ? -17.766 11.719 6.816 1 98.19 108 ASP A CA 1
ATOM 810 C C . ASP A 1 108 ? -16.891 12.609 5.938 1 98.19 108 ASP A C 1
ATOM 812 O O . ASP A 1 108 ? -15.664 12.57 6.031 1 98.19 108 ASP A O 1
ATOM 816 N N . PRO A 1 109 ? -17.5 13.344 5.051 1 97.56 109 PRO A N 1
ATOM 817 C CA . PRO A 1 109 ? -16.734 14.211 4.152 1 97.56 109 PRO A CA 1
ATOM 818 C C . PRO A 1 109 ? -15.773 15.133 4.898 1 97.56 109 PRO A C 1
ATOM 820 O O . PRO A 1 109 ? -14.75 15.539 4.348 1 97.56 109 PRO A O 1
ATOM 823 N N . ALA A 1 110 ? -16.016 15.383 6.117 1 97.12 110 ALA A N 1
ATOM 824 C CA . ALA A 1 110 ? -15.211 16.328 6.895 1 97.12 110 ALA A CA 1
ATOM 825 C C . ALA A 1 110 ? -13.828 15.742 7.184 1 97.12 110 ALA A C 1
ATOM 827 O O . ALA A 1 110 ? -12.906 16.484 7.535 1 97.12 110 ALA A O 1
ATOM 828 N N . ILE A 1 111 ? -13.664 14.398 7.047 1 98.31 111 ILE A N 1
ATOM 829 C CA . ILE A 1 111 ? -12.406 13.781 7.449 1 98.31 111 ILE A CA 1
ATOM 830 C C . ILE A 1 111 ? -11.828 12.977 6.285 1 98.31 111 ILE A C 1
ATOM 832 O O . ILE A 1 111 ? -11.055 12.031 6.492 1 98.31 111 ILE A O 1
ATOM 836 N N . THR A 1 112 ? -12.25 13.266 5.082 1 98.5 112 THR A N 1
ATOM 837 C CA . THR A 1 112 ? -11.883 12.43 3.945 1 98.5 112 THR A CA 1
ATOM 838 C C . THR A 1 112 ? -10.586 12.93 3.311 1 98.5 112 THR A C 1
ATOM 840 O O . THR A 1 112 ? -10.008 12.258 2.451 1 98.5 112 THR A O 1
ATOM 843 N N . LYS A 1 113 ? -10.109 14.094 3.646 1 97.69 113 LYS A N 1
ATOM 844 C CA . LYS A 1 113 ? -8.875 14.688 3.158 1 97.69 113 LYS A CA 1
ATOM 845 C C . LYS A 1 113 ? -7.969 15.102 4.316 1 97.69 113 LYS A C 1
ATOM 847 O O . LYS A 1 113 ? -8.445 15.602 5.336 1 97.69 113 LYS A O 1
ATOM 852 N N . GLY A 1 114 ? -6.625 14.93 4.059 1 97.75 114 GLY A N 1
ATOM 853 C CA . GLY A 1 114 ? -5.684 15.312 5.098 1 97.75 114 GLY A CA 1
ATOM 854 C C . GLY A 1 114 ? -5.477 14.234 6.141 1 97.75 114 GLY A C 1
ATOM 855 O O . GLY A 1 114 ? -5.734 13.055 5.883 1 97.75 114 GLY A O 1
ATOM 856 N N . TYR A 1 115 ? -4.918 14.633 7.281 1 98.62 115 TYR A N 1
ATOM 857 C CA . TYR A 1 115 ? -4.508 13.719 8.344 1 98.62 115 TYR A CA 1
ATOM 858 C C . TYR A 1 115 ? -5.715 13.195 9.109 1 98.62 115 TYR A C 1
ATOM 860 O O . TYR A 1 115 ? -6.562 13.977 9.555 1 98.62 115 TYR A O 1
ATOM 868 N N . VAL A 1 116 ? -5.844 11.977 9.227 1 98.88 116 VAL A N 1
ATOM 869 C CA . VAL A 1 116 ? -6.668 11.281 10.211 1 98.88 116 VAL A CA 1
ATOM 870 C C . VAL A 1 116 ? -5.793 10.352 11.047 1 98.88 116 VAL A C 1
ATOM 872 O O . VAL A 1 116 ? -5.137 9.453 10.5 1 98.88 116 VAL A O 1
ATOM 875 N N . GLY A 1 117 ? -5.762 10.555 12.312 1 98.88 117 GLY A N 1
ATOM 876 C CA . GLY A 1 117 ? -4.793 9.906 13.188 1 98.88 117 GLY A CA 1
ATOM 877 C C . GLY A 1 117 ? -5.098 8.438 13.43 1 98.88 117 GLY A C 1
ATOM 878 O O . GLY A 1 117 ? -6.199 7.973 13.133 1 98.88 117 GLY A O 1
ATOM 879 N N . PRO A 1 118 ? -4.164 7.734 13.992 1 98.88 118 PRO A N 1
ATOM 880 C CA . PRO A 1 118 ? -4.25 6.297 14.281 1 98.88 118 PRO A CA 1
ATOM 881 C C . PRO A 1 118 ? -5.363 5.957 15.266 1 98.88 118 PRO A C 1
ATOM 883 O O . PRO A 1 118 ? -5.508 6.617 16.297 1 98.88 118 PRO A O 1
ATOM 886 N N . GLN A 1 119 ? -6.16 4.914 14.953 1 98.5 119 GLN A N 1
ATOM 887 C CA . GLN A 1 119 ? -7.113 4.312 15.883 1 98.5 119 GLN A CA 1
ATOM 888 C C . GLN A 1 119 ? -7.086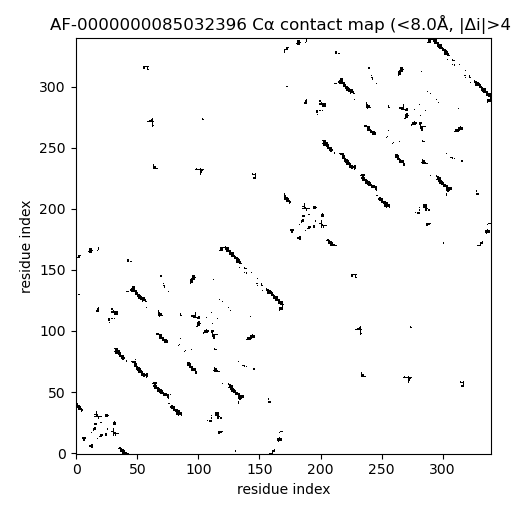 2.789 15.781 1 98.5 119 GLN A C 1
ATOM 890 O O . GLN A 1 119 ? -8.109 2.162 15.492 1 98.5 119 GLN A O 1
ATOM 895 N N . PRO A 1 120 ? -5.953 2.17 16.062 1 98.44 120 PRO A N 1
ATOM 896 C CA . PRO A 1 120 ? -5.93 0.71 15.945 1 98.44 120 PRO A CA 1
ATOM 897 C C . PRO A 1 120 ? -6.914 0.03 16.891 1 98.44 120 PRO A C 1
ATOM 899 O O . PRO A 1 120 ? -6.902 0.296 18.094 1 98.44 120 PRO A O 1
ATOM 902 N N . PRO A 1 121 ? -7.66 -0.861 16.391 1 97.5 121 PRO A N 1
ATOM 903 C CA . PRO A 1 121 ? -8.758 -1.41 17.188 1 97.5 121 PRO A CA 1
ATOM 904 C C . PRO A 1 121 ? -8.32 -2.592 18.062 1 97.5 121 PRO A C 1
ATOM 906 O O . PRO A 1 121 ? -9.008 -2.957 19 1 97.5 121 PRO A O 1
ATOM 909 N N . ASP A 1 122 ? -7.281 -3.25 17.766 1 96.62 122 ASP A N 1
ATOM 910 C CA . ASP A 1 122 ? -6.977 -4.57 18.312 1 96.62 122 ASP A CA 1
ATOM 911 C C . ASP A 1 122 ? -5.711 -4.535 19.156 1 96.62 122 ASP A C 1
ATOM 913 O O . ASP A 1 122 ? -5.723 -4.965 20.312 1 96.62 122 ASP A O 1
ATOM 917 N N . GLN A 1 123 ? -4.605 -3.955 18.656 1 97.94 123 GLN A N 1
ATOM 918 C CA . GLN A 1 123 ? -3.295 -3.902 19.297 1 97.94 123 GLN A CA 1
ATOM 919 C C . GLN A 1 123 ? -2.488 -2.707 18.797 1 97.94 123 GLN A C 1
ATOM 921 O O . GLN A 1 123 ? -2.951 -1.953 17.938 1 97.94 123 GLN A O 1
ATOM 926 N N . ILE A 1 124 ? -1.368 -2.523 19.391 1 98.25 124 ILE A N 1
ATOM 927 C CA . ILE A 1 124 ? -0.476 -1.483 18.891 1 98.25 124 ILE A CA 1
ATOM 928 C C . ILE A 1 124 ? -0.156 -1.745 17.422 1 98.25 124 ILE A C 1
ATOM 930 O O . ILE A 1 124 ? 0.152 -2.877 17.031 1 98.25 124 ILE A O 1
ATOM 934 N N . HIS A 1 125 ? -0.437 -0.794 16.547 1 98.81 125 HIS A N 1
ATOM 935 C CA . HIS A 1 125 ? 0.01 -0.834 15.164 1 98.81 125 HIS A CA 1
ATOM 936 C C . HIS A 1 125 ? 1.263 0.012 14.961 1 98.81 125 HIS A C 1
ATOM 938 O O . HIS A 1 125 ? 1.467 1.002 15.664 1 98.81 125 HIS A O 1
ATOM 944 N N . ASP A 1 126 ? 2.143 -0.397 14.109 1 98.62 126 ASP A N 1
ATOM 945 C CA . ASP A 1 126 ? 3.209 0.439 13.562 1 98.62 126 ASP A CA 1
ATOM 946 C C . ASP A 1 126 ? 2.748 1.163 12.305 1 98.62 126 ASP A C 1
ATOM 948 O O . ASP A 1 126 ? 2.5 0.531 11.273 1 98.62 126 ASP A O 1
ATOM 952 N N . TYR A 1 127 ? 2.641 2.443 12.375 1 98.88 127 TYR A N 1
ATOM 953 C CA . TYR A 1 127 ? 2.277 3.264 11.227 1 98.88 127 TYR A CA 1
ATOM 954 C C . TYR A 1 127 ? 3.521 3.75 10.484 1 98.88 127 TYR A C 1
ATOM 956 O O . TYR A 1 127 ? 4.496 4.168 11.117 1 98.88 127 TYR A O 1
ATOM 964 N N . THR A 1 128 ? 3.488 3.664 9.211 1 98.88 128 THR A N 1
ATOM 965 C CA . THR A 1 128 ? 4.664 4.004 8.414 1 98.88 128 THR A CA 1
ATOM 966 C C . THR A 1 128 ? 4.551 5.422 7.863 1 98.88 128 THR A C 1
ATOM 968 O O . THR A 1 128 ? 3.68 5.711 7.043 1 98.88 128 THR A O 1
ATOM 971 N N . LEU A 1 129 ? 5.41 6.273 8.32 1 98.94 129 LEU A N 1
ATOM 972 C CA . LEU A 1 129 ? 5.609 7.59 7.719 1 98.94 129 LEU A CA 1
ATOM 973 C C . LEU A 1 129 ? 6.742 7.551 6.695 1 98.94 129 LEU A C 1
ATOM 975 O O . LEU A 1 129 ? 7.852 7.117 7.008 1 98.94 129 LEU A O 1
ATOM 979 N N . THR A 1 130 ? 6.461 7.906 5.48 1 98.94 130 THR A N 1
ATOM 980 C CA . THR A 1 130 ? 7.496 8.07 4.469 1 98.94 130 THR A CA 1
ATOM 981 C C . THR A 1 130 ? 7.555 9.516 3.984 1 98.94 130 THR A C 1
ATOM 983 O O . THR A 1 130 ? 6.523 10.125 3.689 1 98.94 130 THR A O 1
ATOM 986 N N . VAL A 1 131 ? 8.719 10.078 3.951 1 98.94 131 VAL A N 1
ATOM 987 C CA . VAL A 1 131 ? 8.938 11.406 3.398 1 98.94 131 VAL A CA 1
ATOM 988 C C . VAL A 1 131 ? 9.789 11.305 2.135 1 98.94 131 VAL A C 1
ATOM 990 O O . VAL A 1 131 ? 10.773 10.562 2.1 1 98.94 131 VAL A O 1
ATOM 993 N N . TYR A 1 132 ? 9.375 12.008 1.138 1 98.94 132 TYR A N 1
ATOM 994 C CA . TYR A 1 132 ? 10.016 12.008 -0.175 1 98.94 132 TYR A CA 1
ATOM 995 C C . TYR A 1 132 ? 10.648 13.359 -0.475 1 98.94 132 TYR A C 1
ATOM 997 O O . TYR A 1 132 ? 10.039 14.406 -0.254 1 98.94 132 TYR A O 1
ATOM 1005 N N . ALA A 1 133 ? 11.859 13.344 -0.953 1 98.94 133 ALA A N 1
ATOM 1006 C CA . ALA A 1 133 ? 12.469 14.484 -1.631 1 98.94 133 ALA A CA 1
ATOM 1007 C C . ALA A 1 133 ? 12.352 14.352 -3.146 1 98.94 133 ALA A C 1
ATOM 1009 O O . ALA A 1 133 ? 12.758 13.344 -3.721 1 98.94 133 ALA A O 1
ATOM 1010 N N . LEU A 1 134 ? 11.781 15.359 -3.783 1 98.94 134 LEU A N 1
ATOM 1011 C CA . LEU A 1 134 ? 11.477 15.281 -5.207 1 98.94 134 LEU A CA 1
ATOM 1012 C C . LEU A 1 134 ? 12.188 16.391 -5.98 1 98.94 134 LEU A C 1
ATOM 1014 O O . LEU A 1 134 ? 12.336 17.5 -5.48 1 98.94 134 LEU A O 1
ATOM 1018 N N . ASP A 1 135 ? 12.578 16.141 -7.211 1 98.94 135 ASP A N 1
ATOM 1019 C CA . ASP A 1 135 ? 13.305 17.109 -8.023 1 98.94 135 ASP A CA 1
ATOM 1020 C C . ASP A 1 135 ? 12.352 17.969 -8.852 1 98.94 135 ASP A C 1
ATOM 1022 O O . ASP A 1 135 ? 12.742 18.562 -9.852 1 98.94 135 ASP A O 1
ATOM 1026 N N . THR A 1 136 ? 11.094 17.953 -8.508 1 98.81 136 THR A N 1
ATOM 1027 C CA . THR A 1 136 ? 10.062 18.75 -9.164 1 98.81 136 THR A CA 1
ATOM 1028 C C . THR A 1 136 ? 8.93 19.078 -8.195 1 98.81 136 THR A C 1
ATOM 1030 O O . THR A 1 136 ? 8.859 18.5 -7.102 1 98.81 136 THR A O 1
ATOM 1033 N N . THR A 1 137 ? 8.141 20.047 -8.516 1 98.62 137 THR A N 1
ATOM 1034 C CA . THR A 1 137 ? 6.84 20.25 -7.883 1 98.62 137 THR A CA 1
ATOM 1035 C C . THR A 1 137 ? 5.75 19.484 -8.633 1 98.62 137 THR A C 1
ATOM 1037 O O . THR A 1 137 ? 5.676 19.547 -9.859 1 98.62 137 THR A O 1
ATOM 1040 N N . LEU A 1 138 ? 5.008 18.781 -7.914 1 98.81 138 LEU A N 1
ATOM 1041 C CA . LEU A 1 138 ? 4.066 17.875 -8.562 1 98.81 138 LEU A CA 1
ATOM 1042 C C . LEU A 1 138 ? 2.812 18.625 -9.008 1 98.81 138 LEU A C 1
ATOM 1044 O O . LEU A 1 138 ? 2.352 19.547 -8.312 1 98.81 138 LEU A O 1
ATOM 1048 N N . ASP A 1 139 ? 2.277 18.25 -10.133 1 98.5 139 ASP A N 1
ATOM 1049 C CA . ASP A 1 139 ? 0.997 18.766 -10.609 1 98.5 139 ASP A CA 1
ATOM 1050 C C . ASP A 1 139 ? -0.169 18.031 -9.945 1 98.5 139 ASP A C 1
ATOM 1052 O O . ASP A 1 139 ? -0.807 17.172 -10.562 1 98.5 139 ASP A O 1
ATOM 1056 N N . LEU A 1 140 ? -0.429 18.344 -8.719 1 98.5 140 LEU A N 1
ATOM 1057 C CA . LEU A 1 140 ? -1.475 17.75 -7.895 1 98.5 140 LEU A CA 1
ATOM 1058 C C . LEU A 1 140 ? -2.375 18.828 -7.301 1 98.5 140 LEU A C 1
ATOM 1060 O O . LEU A 1 140 ? -1.9 19.906 -6.918 1 98.5 140 LEU A O 1
ATOM 1064 N N . ASN A 1 141 ? -3.645 18.516 -7.238 1 97.12 141 ASN A N 1
ATOM 1065 C CA . ASN A 1 141 ? -4.621 19.375 -6.574 1 97.12 141 ASN A CA 1
ATOM 1066 C C . ASN A 1 141 ? -5.074 18.781 -5.242 1 97.12 141 ASN A C 1
ATOM 1068 O O . ASN A 1 141 ? -4.875 17.594 -4.988 1 97.12 141 ASN A O 1
ATOM 1072 N N . GLU A 1 142 ? -5.637 19.688 -4.426 1 97.19 142 GLU A N 1
ATOM 1073 C CA . GLU A 1 142 ? -6.25 19.188 -3.193 1 97.19 142 GLU A CA 1
ATOM 1074 C C . GLU A 1 142 ? -7.184 18.016 -3.469 1 97.19 142 GLU A C 1
ATOM 1076 O O . GLU A 1 142 ? -7.98 18.062 -4.41 1 97.19 142 GLU A O 1
ATOM 1081 N N . GLY A 1 143 ? -7.051 17 -2.709 1 98.06 143 GLY A N 1
ATOM 1082 C CA . GLY A 1 143 ? -7.949 15.867 -2.844 1 98.06 143 GLY A CA 1
ATOM 1083 C C . GLY A 1 143 ? -7.445 14.82 -3.814 1 98.06 143 GLY A C 1
ATOM 1084 O O . GLY A 1 143 ? -8.211 13.969 -4.273 1 98.06 143 GLY A O 1
ATOM 1085 N N . TYR A 1 144 ? -6.16 14.914 -4.152 1 98.81 144 TYR A N 1
ATOM 1086 C CA . TYR A 1 144 ? -5.613 13.875 -5.016 1 98.81 144 TYR A CA 1
ATOM 1087 C C . TYR A 1 144 ? -5.582 12.531 -4.305 1 98.81 144 TYR A C 1
ATOM 1089 O O . TYR A 1 144 ? -5.605 12.477 -3.072 1 98.81 144 TYR A O 1
ATOM 1097 N N . TRP A 1 145 ? -5.578 11.484 -5.074 1 98.94 145 TRP A N 1
ATOM 1098 C CA . TRP A 1 145 ? -5.48 10.125 -4.551 1 98.94 145 TRP A CA 1
ATOM 1099 C C . TRP A 1 145 ? -4.039 9.641 -4.574 1 98.94 145 TRP A C 1
ATOM 1101 O O . TRP A 1 145 ? -3.199 10.188 -5.293 1 98.94 145 TRP A O 1
ATOM 1111 N N . LEU A 1 146 ? -3.783 8.602 -3.801 1 98.94 146 LEU A N 1
ATOM 1112 C CA . LEU A 1 146 ? -2.449 8.023 -3.688 1 98.94 146 LEU A CA 1
ATOM 1113 C C . LEU A 1 146 ? -1.894 7.668 -5.062 1 98.94 146 LEU A C 1
ATOM 1115 O O . LEU A 1 146 ? -0.708 7.879 -5.332 1 98.94 146 LEU A O 1
ATOM 1119 N N . ASN A 1 147 ? -2.715 7.066 -5.957 1 98.88 147 ASN A N 1
ATOM 1120 C CA . ASN A 1 147 ? -2.225 6.684 -7.277 1 98.88 147 ASN A CA 1
ATOM 1121 C C . ASN A 1 147 ? -1.746 7.898 -8.07 1 98.88 147 ASN A C 1
ATOM 1123 O O . ASN A 1 147 ? -0.757 7.816 -8.805 1 98.88 147 ASN A O 1
ATOM 1127 N N . GLU A 1 148 ? -2.441 9.031 -7.938 1 98.88 148 GLU A N 1
ATOM 1128 C CA . GLU A 1 148 ? -2.045 10.25 -8.633 1 98.88 148 GLU A CA 1
ATOM 1129 C C . GLU A 1 148 ? -0.682 10.742 -8.156 1 98.88 148 GLU A C 1
ATOM 1131 O O . GLU A 1 148 ? 0.143 11.172 -8.961 1 98.88 148 GLU A O 1
ATOM 1136 N N . PHE A 1 149 ? -0.441 10.734 -6.859 1 98.94 149 PHE A N 1
ATOM 1137 C CA . PHE A 1 149 ? 0.879 11.062 -6.332 1 98.94 149 PHE A CA 1
ATOM 1138 C C . PHE A 1 149 ? 1.94 10.141 -6.93 1 98.94 149 PHE A C 1
ATOM 1140 O O . PHE A 1 149 ? 2.973 10.617 -7.414 1 98.94 149 PHE A O 1
ATOM 1147 N N . ARG A 1 150 ? 1.669 8.812 -6.891 1 98.75 150 ARG A N 1
ATOM 1148 C CA . ARG A 1 150 ? 2.637 7.836 -7.379 1 98.75 150 ARG A CA 1
ATOM 1149 C C . ARG A 1 150 ? 2.975 8.086 -8.844 1 98.75 150 ARG A C 1
ATOM 1151 O O . ARG A 1 150 ? 4.148 8.078 -9.227 1 98.75 150 ARG A O 1
ATOM 1158 N N . HIS A 1 151 ? 1.923 8.312 -9.633 1 98.38 151 HIS A N 1
ATOM 1159 C CA . HIS A 1 151 ? 2.135 8.586 -11.055 1 98.38 151 HIS A CA 1
ATOM 1160 C C . HIS A 1 151 ? 2.938 9.867 -11.258 1 98.38 151 HIS A C 1
ATOM 1162 O O . HIS A 1 151 ? 3.873 9.898 -12.055 1 98.38 151 HIS A O 1
ATOM 1168 N N . ALA A 1 152 ? 2.578 10.891 -10.531 1 98.75 152 ALA A N 1
ATOM 1169 C CA . ALA A 1 152 ? 3.225 12.188 -10.688 1 98.75 152 ALA A CA 1
ATOM 1170 C C . ALA A 1 152 ? 4.676 12.141 -10.203 1 98.75 152 ALA A C 1
ATOM 1172 O O . ALA A 1 152 ? 5.535 12.836 -10.75 1 98.75 152 ALA A O 1
ATOM 1173 N N . ALA A 1 153 ? 4.984 11.336 -9.203 1 98.75 153 ALA A N 1
ATOM 1174 C CA . ALA A 1 153 ? 6.297 11.305 -8.562 1 98.75 153 ALA A CA 1
ATOM 1175 C C . ALA A 1 153 ? 7.25 10.383 -9.312 1 98.75 153 ALA A C 1
ATOM 1177 O O . ALA A 1 153 ? 8.461 10.406 -9.086 1 98.75 153 ALA A O 1
ATOM 1178 N N . LYS A 1 154 ? 6.688 9.516 -10.141 1 97.81 154 LYS A N 1
ATOM 1179 C CA . LYS A 1 154 ? 7.504 8.531 -10.852 1 97.81 154 LYS A CA 1
ATOM 1180 C C . LYS A 1 154 ? 8.648 9.211 -11.602 1 97.81 154 LYS A C 1
ATOM 1182 O O . LYS A 1 154 ? 8.414 10.125 -12.398 1 97.81 154 LYS A O 1
ATOM 1187 N N . GLY A 1 155 ? 9.875 8.773 -11.391 1 98.06 155 GLY A N 1
ATOM 1188 C CA . GLY A 1 155 ? 11.047 9.32 -12.055 1 98.06 155 GLY A CA 1
ATOM 1189 C C . GLY A 1 155 ? 11.578 10.578 -11.406 1 98.06 155 GLY A C 1
ATOM 1190 O O . GLY A 1 155 ? 12.594 11.133 -11.844 1 98.06 155 GLY A O 1
ATOM 1191 N N . HIS A 1 156 ? 10.938 11.016 -10.312 1 98.88 156 HIS A N 1
ATOM 1192 C CA . HIS A 1 156 ? 11.297 12.312 -9.758 1 98.88 156 HIS A CA 1
ATOM 1193 C C . HIS A 1 156 ? 11.766 12.188 -8.312 1 98.88 156 HIS A C 1
ATOM 1195 O O . HIS A 1 156 ? 12.141 13.18 -7.688 1 98.88 156 HIS A O 1
ATOM 1201 N N . VAL A 1 157 ? 11.766 10.992 -7.754 1 98.88 157 VAL A N 1
ATOM 1202 C CA . VAL A 1 157 ? 12.148 10.797 -6.359 1 98.88 157 VAL A CA 1
ATOM 1203 C C . VAL A 1 157 ? 13.672 10.773 -6.246 1 98.88 157 VAL A C 1
ATOM 1205 O O . VAL A 1 157 ? 14.336 9.906 -6.816 1 98.88 157 VAL A O 1
ATOM 1208 N N . LEU A 1 158 ? 14.203 11.711 -5.559 1 98.88 158 LEU A N 1
ATOM 1209 C CA . LEU A 1 158 ? 15.641 11.758 -5.285 1 98.88 158 LEU A CA 1
ATOM 1210 C C . LEU A 1 158 ? 16 10.852 -4.113 1 98.88 158 LEU A C 1
ATOM 1212 O O . LEU A 1 158 ? 17.047 10.195 -4.129 1 98.88 158 LEU A O 1
ATOM 1216 N N . GLU A 1 159 ? 15.211 10.914 -3.123 1 98.81 159 GLU A N 1
ATOM 1217 C CA . GLU A 1 159 ? 15.391 10.133 -1.904 1 98.81 159 GLU A CA 1
ATOM 1218 C C . GLU A 1 159 ? 14.062 9.945 -1.17 1 98.81 159 GLU A C 1
ATOM 1220 O O . GLU A 1 159 ? 13.156 10.773 -1.291 1 98.81 159 GLU A O 1
ATOM 1225 N N . LYS A 1 160 ? 13.906 8.883 -0.547 1 98.75 160 LYS A N 1
ATOM 1226 C CA . LYS A 1 160 ? 12.812 8.688 0.397 1 98.75 160 LYS A CA 1
ATOM 1227 C C . LYS A 1 160 ? 13.305 8.023 1.682 1 98.75 160 LYS A C 1
ATOM 1229 O O . LYS A 1 160 ? 14.211 7.191 1.647 1 98.75 160 LYS A O 1
ATOM 1234 N N . VAL A 1 161 ? 12.766 8.406 2.773 1 98.81 161 VAL A N 1
ATOM 1235 C CA . VAL A 1 161 ? 13.062 7.844 4.086 1 98.81 161 VAL A CA 1
ATOM 1236 C C . VAL A 1 161 ? 11.766 7.535 4.828 1 98.81 161 VAL A C 1
ATOM 1238 O O . VAL A 1 161 ? 10.758 8.227 4.645 1 98.81 161 VAL A O 1
ATOM 1241 N N . SER A 1 162 ? 11.789 6.438 5.641 1 98.62 162 SER A N 1
ATOM 1242 C CA . SER A 1 162 ? 10.578 6.035 6.359 1 98.62 162 SER A CA 1
ATOM 1243 C C . SER A 1 162 ? 10.859 5.832 7.844 1 98.62 162 SER A C 1
ATOM 1245 O O . SER A 1 162 ? 11.992 5.523 8.234 1 98.62 162 SER A O 1
ATOM 1247 N N . LEU A 1 163 ? 9.836 6.016 8.602 1 98.19 163 LEU A N 1
ATOM 1248 C CA . LEU A 1 163 ? 9.789 5.758 10.039 1 98.19 163 LEU A CA 1
ATOM 1249 C C . LEU A 1 163 ? 8.547 4.949 10.398 1 98.19 163 LEU A C 1
ATOM 1251 O O . LEU A 1 163 ? 7.477 5.148 9.82 1 98.19 163 LEU A O 1
ATOM 1255 N N . GLU A 1 164 ? 8.75 4.031 11.398 1 98.44 164 GLU A N 1
ATOM 1256 C CA . GLU A 1 164 ? 7.594 3.393 12.023 1 98.44 164 GLU A CA 1
ATOM 1257 C C . GLU A 1 164 ? 7.164 4.141 13.281 1 98.44 164 GLU A C 1
ATOM 1259 O O . GLU A 1 164 ? 7.988 4.418 14.156 1 98.44 164 GLU A O 1
ATOM 1264 N N . LEU A 1 165 ? 5.922 4.461 13.336 1 98.81 165 LEU A N 1
ATOM 1265 C CA . LEU A 1 165 ? 5.363 5.199 14.469 1 98.81 165 LEU A CA 1
ATOM 1266 C C . LEU A 1 165 ? 4.328 4.359 15.203 1 98.81 165 LEU A C 1
ATOM 1268 O O . LEU A 1 165 ? 3.17 4.289 14.797 1 98.81 165 LEU A O 1
ATOM 1272 N N . PRO A 1 166 ? 4.777 3.73 16.344 1 98.75 166 PRO A N 1
ATOM 1273 C CA . PRO A 1 166 ? 3.816 2.926 17.094 1 98.75 166 PRO A CA 1
ATOM 1274 C C . PRO A 1 166 ? 2.742 3.771 17.781 1 98.75 166 PRO A C 1
ATOM 1276 O O . PRO A 1 166 ? 3.045 4.832 18.328 1 98.75 166 PRO A O 1
ATOM 1279 N N . SER A 1 167 ? 1.557 3.383 17.641 1 98.75 167 SER A N 1
ATOM 1280 C CA . SER A 1 167 ? 0.442 4.047 18.312 1 98.75 167 SER A CA 1
ATOM 1281 C C . SER A 1 167 ? -0.407 3.047 19.094 1 98.75 167 SER A C 1
ATOM 1283 O O . SER A 1 167 ? -0.673 1.943 18.625 1 98.75 167 SER A O 1
ATOM 1285 N N . ARG A 1 168 ? -0.834 3.383 20.219 1 97.12 168 ARG A N 1
ATOM 1286 C CA . ARG A 1 168 ? -1.46 2.428 21.125 1 97.12 168 ARG A CA 1
ATOM 1287 C C . ARG A 1 168 ? -2.938 2.246 20.797 1 97.12 168 ARG A C 1
ATOM 1289 O O . ARG A 1 168 ? -3.58 3.16 20.266 1 97.12 168 ARG A O 1
ATOM 1296 N N . ALA A 1 169 ? -3.465 1.043 21.188 1 96.75 169 ALA A N 1
ATOM 1297 C CA . ALA A 1 169 ? -4.859 0.664 20.969 1 96.75 169 ALA A CA 1
ATOM 1298 C C . ALA A 1 169 ? -5.645 0.692 22.281 1 96.75 169 ALA A C 1
ATOM 1300 O O . ALA A 1 169 ? -6.875 0.733 22.266 1 96.75 169 ALA A O 1
ATOM 1301 N N . ASN A 1 170 ? -5.098 0.429 23.359 1 89.94 170 ASN A N 1
ATOM 1302 C CA . ASN A 1 170 ? -5.691 0.363 24.703 1 89.94 170 ASN A CA 1
ATOM 1303 C C . ASN A 1 170 ? -4.844 1.105 25.734 1 89.94 170 ASN A C 1
ATOM 1305 O O . ASN A 1 170 ? -3.643 1.297 25.531 1 89.94 170 ASN A O 1
ATOM 1309 N N . MET B 1 1 ? 18.766 -8.328 -10.047 1 98.5 1 MET B N 1
ATOM 1310 C CA . MET B 1 1 ? 17.656 -9.227 -10.367 1 98.5 1 MET B CA 1
ATOM 1311 C C . MET B 1 1 ? 16.766 -8.625 -11.453 1 98.5 1 MET B C 1
ATOM 1313 O O . MET B 1 1 ? 16.516 -7.418 -11.461 1 98.5 1 MET B O 1
ATOM 1317 N N . ARG B 1 2 ? 16.453 -9.438 -12.406 1 98.62 2 ARG B N 1
ATOM 1318 C CA . ARG B 1 2 ? 15.562 -9.039 -13.484 1 98.62 2 ARG B CA 1
ATOM 1319 C C . ARG B 1 2 ? 14.32 -9.922 -13.531 1 98.62 2 ARG B C 1
ATOM 1321 O O . ARG B 1 2 ? 14.406 -11.133 -13.305 1 98.62 2 ARG B O 1
ATOM 1328 N N . ILE B 1 3 ? 13.094 -9.273 -13.758 1 98.88 3 ILE B N 1
ATOM 1329 C CA . ILE B 1 3 ? 11.859 -10.039 -13.898 1 98.88 3 ILE B CA 1
ATOM 1330 C C . ILE B 1 3 ? 11.164 -9.648 -15.203 1 98.88 3 ILE B C 1
ATOM 1332 O O . ILE B 1 3 ? 11.328 -8.523 -15.688 1 98.88 3 ILE B O 1
ATOM 1336 N N . SER B 1 4 ? 10.422 -10.586 -15.719 1 98.69 4 SER B N 1
ATOM 1337 C CA . SER B 1 4 ? 9.656 -10.32 -16.938 1 98.69 4 SER B CA 1
ATOM 1338 C C . SER B 1 4 ? 8.344 -11.094 -16.938 1 98.69 4 SER B C 1
ATOM 1340 O O . SER B 1 4 ? 8.281 -12.219 -16.453 1 98.69 4 SER B O 1
ATOM 1342 N N . VAL B 1 5 ? 7.355 -10.453 -17.422 1 98.81 5 VAL B N 1
ATOM 1343 C CA . VAL B 1 5 ? 6.023 -11.008 -17.641 1 98.81 5 VAL B CA 1
ATOM 1344 C C . VAL B 1 5 ? 5.609 -10.805 -19.094 1 98.81 5 VAL B C 1
ATOM 1346 O O . VAL B 1 5 ? 5.672 -9.688 -19.625 1 98.81 5 VAL B O 1
ATOM 1349 N N . PRO B 1 6 ? 5.258 -11.898 -19.766 1 98.44 6 PRO B N 1
ATOM 1350 C CA . PRO B 1 6 ? 4.824 -11.703 -21.156 1 98.44 6 PRO B CA 1
ATOM 1351 C C . PRO B 1 6 ? 3.582 -10.828 -21.266 1 98.44 6 PRO B C 1
ATOM 1353 O O . PRO B 1 6 ? 2.627 -11 -20.5 1 98.44 6 PRO B O 1
ATOM 1356 N N . LEU B 1 7 ? 3.607 -9.891 -22.188 1 98.56 7 LEU B N 1
ATOM 1357 C CA . LEU B 1 7 ? 2.475 -9.023 -22.5 1 98.56 7 LEU B CA 1
ATOM 1358 C C . LEU B 1 7 ? 2.012 -9.227 -23.938 1 98.56 7 LEU B C 1
ATOM 1360 O O . LEU B 1 7 ? 2.727 -9.828 -24.75 1 98.56 7 LEU B O 1
ATOM 1364 N N . THR B 1 8 ? 0.767 -8.828 -24.25 1 98.25 8 THR B N 1
ATOM 1365 C CA . THR B 1 8 ? 0.244 -8.867 -25.609 1 98.25 8 THR B CA 1
ATOM 1366 C C . THR B 1 8 ? 1.004 -7.898 -26.516 1 98.25 8 THR B C 1
ATOM 1368 O O . THR B 1 8 ? 1.838 -7.125 -26.031 1 98.25 8 THR B O 1
ATOM 1371 N N . LYS B 1 9 ? 0.739 -7.918 -27.75 1 97.75 9 LYS B N 1
ATOM 1372 C CA . LYS B 1 9 ? 1.359 -7.008 -28.719 1 97.75 9 LYS B CA 1
ATOM 1373 C C . LYS B 1 9 ? 1.028 -5.555 -28.375 1 97.75 9 LYS B C 1
ATOM 1375 O O . LYS B 1 9 ? 1.795 -4.645 -28.703 1 97.75 9 LYS B O 1
ATOM 1380 N N . GLU B 1 10 ? -0.144 -5.332 -27.75 1 96.88 10 GLU B N 1
ATOM 1381 C CA . GLU B 1 10 ? -0.591 -3.992 -27.375 1 96.88 10 GLU B CA 1
ATOM 1382 C C . GLU B 1 10 ? 0.005 -3.568 -26.031 1 96.88 10 GLU B C 1
ATOM 1384 O O . GLU B 1 10 ? -0.301 -2.488 -25.531 1 96.88 10 GLU B O 1
ATOM 1389 N N . GLY B 1 11 ? 0.821 -4.422 -25.406 1 97.81 11 GLY B N 1
ATOM 1390 C CA . GLY B 1 11 ? 1.483 -4.082 -24.156 1 97.81 11 GLY B CA 1
ATOM 1391 C C . GLY B 1 11 ? 0.606 -4.305 -22.953 1 97.81 11 GLY B C 1
ATOM 1392 O O . GLY B 1 11 ? 0.81 -3.674 -21.906 1 97.81 11 GLY B O 1
ATOM 1393 N N . LEU B 1 12 ? -0.365 -5.199 -23.078 1 98.62 12 LEU B N 1
ATOM 1394 C CA . LEU B 1 12 ? -1.305 -5.461 -21.984 1 98.62 12 LEU B CA 1
ATOM 1395 C C . LEU B 1 12 ? -1.114 -6.871 -21.438 1 98.62 12 LEU B C 1
ATOM 1397 O O . LEU B 1 12 ? -0.596 -7.75 -22.125 1 98.62 12 LEU B O 1
ATOM 1401 N N . LEU B 1 13 ? -1.447 -7.043 -20.156 1 98.75 13 LEU B N 1
ATOM 1402 C CA . LEU B 1 13 ? -1.582 -8.398 -19.641 1 98.75 13 LEU B CA 1
ATOM 1403 C C . LEU B 1 13 ? -2.602 -9.195 -20.453 1 98.75 13 LEU B C 1
ATOM 1405 O O . LEU B 1 13 ? -3.67 -8.68 -20.797 1 98.75 13 LEU B O 1
ATOM 1409 N N . ALA B 1 14 ? -2.252 -10.445 -20.75 1 98.62 14 ALA B N 1
ATOM 1410 C CA . ALA B 1 14 ? -3.145 -11.273 -21.562 1 98.62 14 ALA B CA 1
ATOM 1411 C C . ALA B 1 14 ? -4.492 -11.461 -20.875 1 98.62 14 ALA B C 1
ATOM 1413 O O . ALA B 1 14 ? -4.57 -11.5 -19.641 1 98.62 14 ALA B O 1
ATOM 1414 N N . ASP B 1 15 ? -5.551 -11.695 -21.656 1 98.19 15 ASP B N 1
ATOM 1415 C CA . ASP B 1 15 ? -6.93 -11.75 -21.172 1 98.19 15 ASP B CA 1
ATOM 1416 C C . ASP B 1 15 ? -7.117 -12.883 -20.172 1 98.19 15 ASP B C 1
ATOM 1418 O O . ASP B 1 15 ? -7.879 -12.742 -19.203 1 98.19 15 ASP B O 1
ATOM 1422 N N . GLN B 1 16 ? -6.492 -13.961 -20.344 1 98.31 16 GLN B N 1
ATOM 1423 C CA . GLN B 1 16 ? -6.727 -15.141 -19.516 1 98.31 16 GLN B CA 1
ATOM 1424 C C . GLN B 1 16 ? -6.312 -14.891 -18.062 1 98.31 16 GLN B C 1
ATOM 1426 O O . GLN B 1 16 ? -6.707 -15.641 -17.172 1 98.31 16 GLN B O 1
ATOM 1431 N N . TYR B 1 17 ? -5.535 -13.797 -17.797 1 98.81 17 TYR B N 1
ATOM 1432 C CA . TYR B 1 17 ? -5.031 -13.523 -16.453 1 98.81 17 TYR B CA 1
ATOM 1433 C C . TYR B 1 17 ? -5.855 -12.445 -15.773 1 98.81 17 TYR B C 1
ATOM 1435 O O . TYR B 1 17 ? -5.578 -12.078 -14.625 1 98.81 17 TYR B O 1
ATOM 1443 N N . GLY B 1 18 ? -6.902 -11.859 -16.469 1 98.62 18 GLY B N 1
ATOM 1444 C CA . GLY B 1 18 ? -7.648 -10.727 -15.945 1 98.62 18 GLY B CA 1
ATOM 1445 C C . GLY B 1 18 ? -9.117 -10.766 -16.312 1 98.62 18 GLY B C 1
ATOM 1446 O O . GLY B 1 18 ? -9.695 -11.836 -16.484 1 98.62 18 GLY B O 1
ATOM 1447 N N . LYS B 1 19 ? -9.711 -9.625 -16.422 1 98.12 19 LYS B N 1
ATOM 1448 C CA . LYS B 1 19 ? -11.141 -9.359 -16.484 1 98.12 19 LYS B CA 1
ATOM 1449 C C . LYS B 1 19 ? -11.812 -10.203 -17.562 1 98.12 19 LYS B C 1
ATOM 1451 O O . LYS B 1 19 ? -12.969 -10.609 -17.422 1 98.12 19 LYS B O 1
ATOM 1456 N N . PHE B 1 20 ? -11.078 -10.508 -18.578 1 98.38 20 PHE B N 1
ATOM 1457 C CA . PHE B 1 20 ? -11.695 -11.164 -19.719 1 98.38 20 PHE B CA 1
ATOM 1458 C C . PHE B 1 20 ? -11.242 -12.617 -19.828 1 98.38 20 PHE B C 1
ATOM 1460 O O . PHE B 1 20 ? -11.156 -13.172 -20.922 1 98.38 20 PHE B O 1
ATOM 1467 N N . ALA B 1 21 ? -10.867 -13.172 -18.703 1 98.69 21 ALA B N 1
ATOM 1468 C CA . ALA B 1 21 ? -10.508 -14.586 -18.641 1 98.69 21 ALA B CA 1
ATOM 1469 C C . ALA B 1 21 ? -11.68 -15.477 -19.062 1 98.69 21 ALA B C 1
ATOM 1471 O O . ALA B 1 21 ? -12.836 -15.109 -18.859 1 98.69 21 ALA B O 1
ATOM 1472 N N . PRO B 1 22 ? -11.422 -16.625 -19.703 1 98.38 22 PRO B N 1
ATOM 1473 C CA . PRO B 1 22 ? -12.492 -17.594 -19.969 1 98.38 22 PRO B CA 1
ATOM 1474 C C . PRO B 1 22 ? -13.102 -18.172 -18.688 1 98.38 22 PRO B C 1
ATOM 1476 O O . PRO B 1 22 ? -12.5 -18.062 -17.609 1 98.38 22 PRO B O 1
ATOM 1479 N N . ALA B 1 23 ? -14.219 -18.703 -18.766 1 98.12 23 ALA B N 1
ATOM 1480 C CA . ALA B 1 23 ? -14.961 -19.25 -17.625 1 98.12 23 ALA B CA 1
ATOM 1481 C C . ALA B 1 23 ? -14.109 -20.25 -16.844 1 98.12 23 ALA B C 1
ATOM 1483 O O . ALA B 1 23 ? -14.195 -20.312 -15.617 1 98.12 23 ALA B O 1
ATOM 1484 N N . SER B 1 24 ? -13.32 -21.016 -17.547 1 97.62 24 SER B N 1
ATOM 1485 C CA . SER B 1 24 ? -12.484 -22.031 -16.906 1 97.62 24 SER B CA 1
ATOM 1486 C C . SER B 1 24 ? -11.461 -21.406 -15.969 1 97.62 24 SER B C 1
ATOM 1488 O O . SER B 1 24 ? -10.914 -22.078 -15.094 1 97.62 24 SER B O 1
ATOM 1490 N N . ASP B 1 25 ? -11.227 -20.109 -16.188 1 98.25 25 ASP B N 1
ATOM 1491 C CA . ASP B 1 25 ? -10.242 -19.406 -15.367 1 98.25 25 ASP B CA 1
ATOM 1492 C C . ASP B 1 25 ? -10.906 -18.391 -14.453 1 98.25 25 ASP B C 1
ATOM 1494 O O . ASP B 1 25 ? -10.266 -17.438 -14.008 1 98.25 25 ASP B O 1
ATOM 1498 N N . MET B 1 26 ? -12.195 -18.578 -14.266 1 98.31 26 MET B N 1
ATOM 1499 C CA . MET B 1 26 ? -12.969 -17.766 -13.336 1 98.31 26 MET B CA 1
ATOM 1500 C C . MET B 1 26 ? -13.445 -18.594 -12.148 1 98.31 26 MET B C 1
ATOM 1502 O O . MET B 1 26 ? -13.828 -19.75 -12.312 1 98.31 26 MET B O 1
ATOM 1506 N N . LEU B 1 27 ? -13.406 -18.078 -11.023 1 98.06 27 LEU B N 1
ATOM 1507 C CA . LEU B 1 27 ? -13.984 -18.609 -9.797 1 98.06 27 LEU B CA 1
ATOM 1508 C C . LEU B 1 27 ? -14.688 -17.516 -9 1 98.06 27 LEU B C 1
ATOM 1510 O O . LEU B 1 27 ? -14.109 -16.469 -8.742 1 98.06 27 LEU B O 1
ATOM 1514 N N . ALA B 1 28 ? -16 -17.688 -8.672 1 97.62 28 ALA B N 1
ATOM 1515 C CA . ALA B 1 28 ? -16.781 -16.688 -7.969 1 97.62 28 ALA B CA 1
ATOM 1516 C C . ALA B 1 28 ? -16.703 -15.328 -8.68 1 97.62 28 ALA B C 1
ATOM 1518 O O . ALA B 1 28 ? -16.484 -14.297 -8.039 1 97.62 28 ALA B O 1
ATOM 1519 N N . ASP B 1 29 ? -16.719 -15.375 -10 1 97.31 29 ASP B N 1
ATOM 1520 C CA . ASP B 1 29 ? -16.734 -14.211 -10.875 1 97.31 29 ASP B CA 1
ATOM 1521 C C . ASP B 1 29 ? -15.422 -13.445 -10.805 1 97.31 29 ASP B C 1
ATOM 1523 O O . ASP B 1 29 ? -15.391 -12.227 -11.016 1 97.31 29 ASP B O 1
ATOM 1527 N N . HIS B 1 30 ? -14.328 -14.109 -10.445 1 98.69 30 HIS B N 1
ATOM 1528 C CA . HIS B 1 30 ? -13 -13.523 -10.391 1 98.69 30 HIS B CA 1
ATOM 1529 C C . HIS B 1 30 ? -11.992 -14.344 -11.188 1 98.69 30 HIS B C 1
ATOM 1531 O O . HIS B 1 30 ? -12.016 -15.578 -11.141 1 98.69 30 HIS B O 1
ATOM 1537 N N . PRO B 1 31 ? -11.133 -13.664 -12.031 1 98.81 31 PRO B N 1
ATOM 1538 C CA . PRO B 1 31 ? -10.062 -14.398 -12.703 1 98.81 31 PRO B CA 1
ATOM 1539 C C . PRO B 1 31 ? -9.047 -14.992 -11.734 1 98.81 31 PRO B C 1
ATOM 1541 O O . PRO B 1 31 ? -8.594 -14.312 -10.812 1 98.81 31 PRO B O 1
ATOM 1544 N N . VAL B 1 32 ? -8.633 -16.25 -11.914 1 98.56 32 VAL B N 1
ATOM 1545 C CA . VAL B 1 32 ? -7.84 -16.906 -10.875 1 98.56 32 VAL B CA 1
ATOM 1546 C C . VAL B 1 32 ? -6.602 -17.547 -11.5 1 98.56 32 VAL B C 1
ATOM 1548 O O . VAL B 1 32 ? -5.809 -18.188 -10.805 1 98.56 32 VAL B O 1
ATOM 1551 N N . ARG B 1 33 ? -6.379 -17.391 -12.766 1 98.5 33 ARG B N 1
ATOM 1552 C CA . ARG B 1 33 ? -5.172 -17.906 -13.414 1 98.5 33 ARG B CA 1
ATOM 1553 C C . ARG B 1 33 ? -4.047 -16.875 -13.352 1 98.5 33 ARG B C 1
ATOM 1555 O O . ARG B 1 33 ? -4.129 -15.82 -13.977 1 98.5 33 ARG B O 1
ATOM 1562 N N . SER B 1 34 ? -2.998 -17.234 -12.609 1 98.56 34 SER B N 1
ATOM 1563 C CA . SER B 1 34 ? -1.87 -16.312 -12.484 1 98.56 34 SER B CA 1
ATOM 1564 C C . SER B 1 34 ? -0.992 -16.344 -13.727 1 98.56 34 SER B C 1
ATOM 1566 O O . SER B 1 34 ? -0.894 -17.375 -14.398 1 98.56 34 SER B O 1
ATOM 1568 N N . PHE B 1 35 ? -0.37 -15.234 -14.062 1 98.62 35 PHE B N 1
ATOM 1569 C CA . PHE B 1 35 ? 0.532 -15.102 -15.203 1 98.62 35 PHE B CA 1
ATOM 1570 C C . PHE B 1 35 ? 1.918 -15.633 -14.859 1 98.62 35 PHE B C 1
ATOM 1572 O O . PHE B 1 35 ? 2.299 -15.68 -13.688 1 98.62 35 PHE B O 1
ATOM 1579 N N . PRO B 1 36 ? 2.605 -16.078 -15.844 1 98.44 36 PRO B N 1
ATOM 1580 C CA . PRO B 1 36 ? 3.975 -16.531 -15.586 1 98.44 36 PRO B CA 1
ATOM 1581 C C . PRO B 1 36 ? 4.934 -15.367 -15.328 1 98.44 36 PRO B C 1
ATOM 1583 O O . PRO B 1 36 ? 4.723 -14.266 -15.828 1 98.44 36 PRO B O 1
ATOM 1586 N N . ILE B 1 37 ? 5.957 -15.609 -14.531 1 98.44 37 ILE B N 1
ATOM 1587 C CA . ILE B 1 37 ? 6.984 -14.633 -14.203 1 98.44 37 ILE B CA 1
ATOM 1588 C C . ILE B 1 37 ? 8.367 -15.25 -14.398 1 98.44 37 ILE B C 1
ATOM 1590 O O . ILE B 1 37 ? 8.703 -16.25 -13.758 1 98.44 37 ILE B O 1
ATOM 1594 N N . GLU B 1 38 ? 9.125 -14.688 -15.273 1 98.69 38 GLU B N 1
ATOM 1595 C CA . GLU B 1 38 ? 10.523 -15.078 -15.43 1 98.69 38 GLU B CA 1
ATOM 1596 C C . GLU B 1 38 ? 11.43 -14.258 -14.5 1 98.69 38 GLU B C 1
ATOM 1598 O O . GLU B 1 38 ? 11.234 -13.055 -14.344 1 98.69 38 GLU B O 1
ATOM 1603 N N . ILE B 1 39 ? 12.375 -14.945 -13.898 1 98.56 39 ILE B N 1
ATOM 1604 C CA . ILE B 1 39 ? 13.281 -14.32 -12.938 1 98.56 39 ILE B CA 1
ATOM 1605 C C . ILE B 1 39 ? 14.727 -14.656 -13.297 1 98.56 39 ILE B C 1
ATOM 1607 O O . ILE B 1 39 ? 15.055 -15.82 -13.555 1 98.56 39 ILE B O 1
ATOM 1611 N N . ALA B 1 40 ? 15.523 -13.625 -13.383 1 98.69 40 ALA B N 1
ATOM 1612 C CA . ALA B 1 40 ? 16.938 -13.82 -13.711 1 98.69 40 ALA B CA 1
ATOM 1613 C C . ALA B 1 40 ? 17.828 -12.945 -12.836 1 98.69 40 ALA B C 1
ATOM 1615 O O . ALA B 1 40 ? 17.359 -11.969 -12.242 1 98.69 40 ALA B O 1
ATOM 1616 N N . ASP B 1 41 ? 19.109 -13.336 -12.656 1 98.69 41 ASP B N 1
ATOM 1617 C CA . ASP B 1 41 ? 20.156 -12.555 -12.008 1 98.69 41 ASP B CA 1
ATOM 1618 C C . ASP B 1 41 ? 19.828 -12.297 -10.539 1 98.69 41 ASP B C 1
ATOM 1620 O O . ASP B 1 41 ? 19.938 -11.172 -10.062 1 98.69 41 ASP B O 1
ATOM 1624 N N . VAL B 1 42 ? 19.359 -13.344 -9.891 1 98.81 42 VAL B N 1
ATOM 1625 C CA . VAL B 1 42 ? 19.094 -13.273 -8.461 1 98.81 42 VAL B CA 1
ATOM 1626 C C . VAL B 1 42 ? 20.391 -13.023 -7.707 1 98.81 42 VAL B C 1
ATOM 1628 O O . VAL B 1 42 ? 21.406 -13.688 -7.961 1 98.81 42 VAL B O 1
ATOM 1631 N N . PRO B 1 43 ? 20.391 -12.062 -6.852 1 98.75 43 PRO B N 1
ATOM 1632 C CA . PRO B 1 43 ? 21.641 -11.711 -6.195 1 98.75 43 PRO B CA 1
ATOM 1633 C C . PRO B 1 43 ? 22.188 -12.844 -5.32 1 98.75 43 PRO B C 1
ATOM 1635 O O . PRO B 1 43 ? 21.422 -13.648 -4.793 1 98.75 43 PRO B O 1
ATOM 1638 N N . ALA B 1 44 ? 23.469 -12.844 -5.125 1 98.56 44 ALA B N 1
ATOM 1639 C CA . ALA B 1 44 ? 24.125 -13.789 -4.227 1 98.56 44 ALA B CA 1
ATOM 1640 C C . ALA B 1 44 ? 23.594 -13.641 -2.799 1 98.56 44 ALA B C 1
ATOM 1642 O O . ALA B 1 44 ? 23.328 -12.523 -2.35 1 98.56 44 ALA B O 1
ATOM 1643 N N . GLY B 1 45 ? 23.484 -14.711 -2.125 1 98.69 45 GLY B N 1
ATOM 1644 C CA . GLY B 1 45 ? 23.047 -14.68 -0.742 1 98.69 45 GLY B CA 1
ATOM 1645 C C . GLY B 1 45 ? 21.547 -14.859 -0.597 1 98.69 45 GLY B C 1
ATOM 1646 O O . GLY B 1 45 ? 21.031 -15.008 0.517 1 98.69 45 GLY B O 1
ATOM 1647 N N . THR B 1 46 ? 20.875 -14.922 -1.779 1 98.88 46 THR B N 1
ATOM 1648 C CA . THR B 1 46 ? 19.422 -15.117 -1.729 1 98.88 46 THR B CA 1
ATOM 1649 C C . THR B 1 46 ? 19.094 -16.531 -1.241 1 98.88 46 THR B C 1
ATOM 1651 O O . THR B 1 46 ? 19.656 -17.516 -1.727 1 98.88 46 THR B O 1
ATOM 1654 N N . GLU B 1 47 ? 18.141 -16.578 -0.289 1 98.81 47 GLU B N 1
ATOM 1655 C CA . GLU B 1 47 ? 17.672 -17.859 0.217 1 98.81 47 GLU B CA 1
ATOM 1656 C C . GLU B 1 47 ? 16.234 -18.141 -0.234 1 98.81 47 GLU B C 1
ATOM 1658 O O . GLU B 1 47 ? 15.836 -19.297 -0.353 1 98.81 47 GLU B O 1
ATOM 1663 N N . SER B 1 48 ? 15.5 -17.141 -0.441 1 98.75 48 SER B N 1
ATOM 1664 C CA . SER B 1 48 ? 14.141 -17.312 -0.942 1 98.75 48 SER B CA 1
ATOM 1665 C C . SER B 1 48 ? 13.672 -16.078 -1.713 1 98.75 48 SER B C 1
ATOM 1667 O O . SER B 1 48 ? 14.289 -15.016 -1.623 1 98.75 48 SER B O 1
ATOM 1669 N N . LEU B 1 49 ? 12.656 -16.172 -2.52 1 98.69 49 LEU B N 1
ATOM 1670 C CA . LEU B 1 49 ? 12.008 -15.086 -3.244 1 98.69 49 LEU B CA 1
ATOM 1671 C C . LEU B 1 49 ? 10.57 -14.891 -2.771 1 98.69 49 LEU B C 1
ATOM 1673 O O . LEU B 1 49 ? 9.961 -15.82 -2.238 1 98.69 49 LEU B O 1
ATOM 1677 N N . ALA B 1 50 ? 10.047 -13.789 -2.91 1 98.88 50 ALA B N 1
ATOM 1678 C CA . ALA B 1 50 ? 8.656 -13.445 -2.625 1 98.88 50 ALA B CA 1
ATOM 1679 C C . ALA B 1 50 ? 8.125 -12.438 -3.639 1 98.88 50 ALA B C 1
ATOM 1681 O O . ALA B 1 50 ? 8.891 -11.852 -4.406 1 98.88 50 ALA B O 1
ATOM 1682 N N . LEU B 1 51 ? 6.828 -12.312 -3.686 1 98.81 51 LEU B N 1
ATOM 1683 C CA . LEU B 1 51 ? 6.27 -11.297 -4.566 1 98.81 51 LEU B CA 1
ATOM 1684 C C . LEU B 1 51 ? 5.023 -10.672 -3.955 1 98.81 51 LEU B C 1
ATOM 1686 O O . LEU B 1 51 ? 4.371 -11.281 -3.102 1 98.81 51 LEU B O 1
ATOM 1690 N N . THR B 1 52 ? 4.742 -9.484 -4.262 1 98.94 52 THR B N 1
ATOM 1691 C CA . THR B 1 52 ? 3.473 -8.797 -4.074 1 98.94 52 THR B CA 1
ATOM 1692 C C . THR B 1 52 ? 2.932 -8.297 -5.414 1 98.94 52 THR B C 1
ATOM 1694 O O . THR B 1 52 ? 3.701 -7.906 -6.293 1 98.94 52 THR B O 1
ATOM 1697 N N . PHE B 1 53 ? 1.718 -8.352 -5.625 1 98.94 53 PHE B N 1
ATOM 1698 C CA . PHE B 1 53 ? 0.985 -7.859 -6.781 1 98.94 53 PHE B CA 1
ATOM 1699 C C . PHE B 1 53 ? -0.205 -7.012 -6.348 1 98.94 53 PHE B C 1
ATOM 1701 O O . PHE B 1 53 ? -1.178 -7.531 -5.801 1 98.94 53 PHE B O 1
ATOM 1708 N N . VAL B 1 54 ? -0.109 -5.656 -6.574 1 98.94 54 VAL B N 1
ATOM 1709 C CA . VAL B 1 54 ? -1.097 -4.746 -6.004 1 98.94 54 VAL B CA 1
ATOM 1710 C C . VAL B 1 54 ? -1.541 -3.734 -7.059 1 98.94 54 VAL B C 1
ATOM 1712 O O . VAL B 1 54 ? -0.896 -3.59 -8.102 1 98.94 54 VAL B O 1
ATOM 1715 N N . ASP B 1 55 ? -2.666 -3.09 -6.797 1 98.94 55 ASP B N 1
ATOM 1716 C CA . ASP B 1 55 ? -3.287 -2.135 -7.711 1 98.94 55 ASP B CA 1
ATOM 1717 C C . ASP B 1 55 ? -3.434 -0.763 -7.055 1 98.94 55 ASP B C 1
ATOM 1719 O O . ASP B 1 55 ? -4.457 -0.473 -6.43 1 98.94 55 ASP B O 1
ATOM 1723 N N . PHE B 1 56 ? -2.457 0.124 -7.254 1 98.88 56 PHE B N 1
ATOM 1724 C CA . PHE B 1 56 ? -2.553 1.481 -6.73 1 98.88 56 PHE B CA 1
ATOM 1725 C C . PHE B 1 56 ? -3.643 2.266 -7.453 1 98.88 56 PHE B C 1
ATOM 1727 O O . PHE B 1 56 ? -4.223 3.195 -6.891 1 98.88 56 PHE B O 1
ATOM 1734 N N . ASP B 1 57 ? -3.949 1.896 -8.648 1 98.81 57 ASP B N 1
ATOM 1735 C CA . ASP B 1 57 ? -4.938 2.609 -9.453 1 98.81 57 ASP B CA 1
ATOM 1736 C C . ASP B 1 57 ? -6.355 2.326 -8.961 1 98.81 57 ASP B C 1
ATOM 1738 O O . ASP B 1 57 ? -7.316 2.924 -9.445 1 98.81 57 ASP B O 1
ATOM 1742 N N . SER B 1 58 ? -6.477 1.513 -7.961 1 98.75 58 SER B N 1
ATOM 1743 C CA . SER B 1 58 ? -7.793 1.243 -7.383 1 98.75 58 SER B CA 1
ATOM 1744 C C . SER B 1 58 ? -8.188 2.32 -6.379 1 98.75 58 SER B C 1
ATOM 1746 O O . SER B 1 58 ? -9.344 2.402 -5.973 1 98.75 58 SER B O 1
ATOM 1748 N N . THR B 1 59 ? -7.266 3.176 -5.93 1 98.69 59 THR B N 1
ATOM 1749 C CA . THR B 1 59 ? -7.508 4.086 -4.816 1 98.69 59 THR B CA 1
ATOM 1750 C C . THR B 1 59 ? -8.648 5.047 -5.141 1 98.69 59 THR B C 1
ATOM 1752 O O . THR B 1 59 ? -9.523 5.285 -4.305 1 98.69 59 THR B O 1
ATOM 1755 N N . PRO B 1 60 ? -8.695 5.598 -6.359 1 98.12 60 PRO B N 1
ATOM 1756 C CA . PRO B 1 60 ? -9.852 6.457 -6.633 1 98.12 60 PRO B CA 1
ATOM 1757 C C . PRO B 1 60 ? -11.148 5.668 -6.77 1 98.12 60 PRO B C 1
ATOM 1759 O O . PRO B 1 60 ? -12.234 6.25 -6.719 1 98.12 60 PRO B O 1
ATOM 1762 N N . VAL B 1 61 ? -11.016 4.367 -7.059 1 97.88 61 VAL B N 1
ATOM 1763 C CA . VAL B 1 61 ? -12.195 3.527 -7.273 1 97.88 61 VAL B CA 1
ATOM 1764 C C . VAL B 1 61 ? -12.805 3.145 -5.93 1 97.88 61 VAL B C 1
ATOM 1766 O O . VAL B 1 61 ? -14.023 3.236 -5.746 1 97.88 61 VAL B O 1
ATOM 1769 N N . CYS B 1 62 ? -11.977 2.816 -4.945 1 97.94 62 CYS B N 1
ATOM 1770 C CA . CYS B 1 62 ? -12.586 2.225 -3.756 1 97.94 62 CYS B CA 1
ATOM 1771 C C . CYS B 1 62 ? -11.938 2.771 -2.488 1 97.94 62 CYS B C 1
ATOM 1773 O O . CYS B 1 62 ? -12.32 2.389 -1.379 1 97.94 62 CYS B O 1
ATOM 1775 N N . GLY B 1 63 ? -10.875 3.613 -2.57 1 98.44 63 GLY B N 1
ATOM 1776 C CA . GLY B 1 63 ? -10.242 4.25 -1.426 1 98.44 63 GLY B CA 1
ATOM 1777 C C . GLY B 1 63 ? -9 3.523 -0.95 1 98.44 63 GLY B C 1
ATOM 1778 O O . GLY B 1 63 ? -8.305 4 -0.051 1 98.44 63 GLY B O 1
ATOM 1779 N N . PHE B 1 64 ? -8.68 2.342 -1.574 1 98.81 64 PHE B N 1
ATOM 1780 C CA . PHE B 1 64 ? -7.594 1.5 -1.085 1 98.81 64 PHE B CA 1
ATOM 1781 C C . PHE B 1 64 ? -6.789 0.924 -2.244 1 98.81 64 PHE B C 1
ATOM 1783 O O . PHE B 1 64 ? -7.32 0.726 -3.338 1 98.81 64 PHE B O 1
ATOM 1790 N N . THR B 1 65 ? -5.492 0.71 -1.966 1 98.88 65 THR B N 1
ATOM 1791 C CA . THR B 1 65 ? -4.688 -0.161 -2.818 1 98.88 65 THR B CA 1
ATOM 1792 C C . THR B 1 65 ? -5.137 -1.613 -2.684 1 98.88 65 THR B C 1
ATOM 1794 O O . THR B 1 65 ? -5.121 -2.174 -1.586 1 98.88 65 THR B O 1
ATOM 1797 N N . TRP B 1 66 ? -5.547 -2.209 -3.764 1 98.88 66 TRP B N 1
ATOM 1798 C CA . TRP B 1 66 ? -6.055 -3.576 -3.75 1 98.88 66 TRP B CA 1
ATOM 1799 C C . TRP B 1 66 ? -4.91 -4.582 -3.855 1 98.88 66 TRP B C 1
ATOM 1801 O O . TRP B 1 66 ? -4.039 -4.449 -4.719 1 98.88 66 TRP B O 1
ATOM 1811 N N . ILE B 1 67 ? -4.844 -5.492 -2.928 1 98.94 67 ILE B N 1
A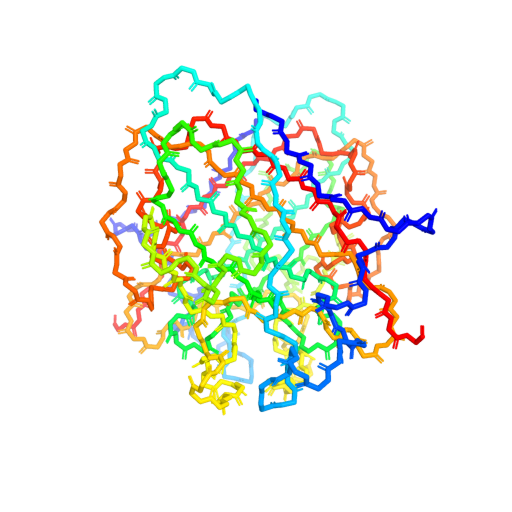TOM 1812 C CA . ILE B 1 67 ? -3.873 -6.582 -2.951 1 98.94 67 ILE B CA 1
ATOM 1813 C C . ILE B 1 67 ? -4.418 -7.742 -3.783 1 98.94 67 ILE B C 1
ATOM 1815 O O . ILE B 1 67 ? -5.473 -8.297 -3.467 1 98.94 67 ILE B O 1
ATOM 1819 N N . HIS B 1 68 ? -3.734 -8.148 -4.809 1 98.94 68 HIS B N 1
ATOM 1820 C CA . HIS B 1 68 ? -4.199 -9.18 -5.727 1 98.94 68 HIS B CA 1
ATOM 1821 C C . HIS B 1 68 ? -3.486 -10.508 -5.473 1 98.94 68 HIS B C 1
ATOM 1823 O O . HIS B 1 68 ? -4.055 -11.57 -5.703 1 98.94 68 HIS B O 1
ATOM 1829 N N . TRP B 1 69 ? -2.195 -10.391 -5.035 1 98.88 69 TRP B N 1
ATOM 1830 C CA . TRP B 1 69 ? -1.432 -11.617 -4.844 1 98.88 69 TRP B CA 1
ATOM 1831 C C . TRP B 1 69 ? -0.256 -11.391 -3.9 1 98.88 69 TRP B C 1
ATOM 1833 O O . TRP B 1 69 ? 0.472 -10.406 -4.035 1 98.88 69 TRP B O 1
ATOM 1843 N N . LEU B 1 70 ? -0.133 -12.18 -2.887 1 98.81 70 LEU B N 1
ATOM 1844 C CA . LEU B 1 70 ? 1.046 -12.336 -2.039 1 98.81 70 LEU B CA 1
ATOM 1845 C C . LEU B 1 70 ? 1.57 -13.766 -2.094 1 98.81 70 LEU B C 1
ATOM 1847 O O . LEU B 1 70 ? 0.811 -14.719 -1.897 1 98.81 70 LEU B O 1
ATOM 1851 N N . ALA B 1 71 ? 2.791 -13.922 -2.316 1 98.69 71 ALA B N 1
ATOM 1852 C CA . ALA B 1 71 ? 3.43 -15.234 -2.287 1 98.69 71 ALA B CA 1
ATOM 1853 C C . ALA B 1 71 ? 4.871 -15.133 -1.796 1 98.69 71 ALA B C 1
ATOM 1855 O O . ALA B 1 71 ? 5.57 -14.164 -2.105 1 98.69 71 ALA B O 1
ATOM 1856 N N . ALA B 1 72 ? 5.293 -16.109 -1.055 1 98.69 72 ALA B N 1
ATOM 1857 C CA . ALA B 1 72 ? 6.617 -16.062 -0.437 1 98.69 72 ALA B CA 1
ATOM 1858 C C . ALA B 1 72 ? 7.242 -17.453 -0.37 1 98.69 72 ALA B C 1
ATOM 1860 O O . ALA B 1 72 ? 6.551 -18.453 -0.533 1 98.69 72 ALA B O 1
ATOM 1861 N N . ASN B 1 73 ? 8.57 -17.422 -0.199 1 98.38 73 ASN B N 1
ATOM 1862 C CA . ASN B 1 73 ? 9.383 -18.609 0.043 1 98.38 73 ASN B CA 1
ATOM 1863 C C . ASN B 1 73 ? 9.5 -19.469 -1.209 1 98.38 73 ASN B C 1
ATOM 1865 O O . ASN B 1 73 ? 9.492 -20.703 -1.124 1 98.38 73 ASN B O 1
ATOM 1869 N N . PHE B 1 74 ? 9.5 -18.812 -2.393 1 97.94 74 PHE B N 1
ATOM 1870 C CA . PHE B 1 74 ? 9.992 -19.516 -3.564 1 97.94 74 PHE B CA 1
ATOM 1871 C C . PHE B 1 74 ? 11.461 -19.891 -3.393 1 97.94 74 PHE B C 1
ATOM 1873 O O . PHE B 1 74 ? 12.242 -19.125 -2.826 1 97.94 74 PHE B O 1
ATOM 1880 N N . PRO B 1 75 ? 11.859 -21.016 -3.949 1 96.88 75 PRO B N 1
ATOM 1881 C CA . PRO B 1 75 ? 13.281 -21.344 -3.904 1 96.88 75 PRO B CA 1
ATOM 1882 C C . PRO B 1 75 ? 14.148 -20.281 -4.578 1 96.88 75 PRO B C 1
ATOM 1884 O O . PRO B 1 75 ? 13.742 -19.688 -5.586 1 96.88 75 PRO B O 1
ATOM 1887 N N . ALA B 1 76 ? 15.359 -20.094 -4.043 1 97.25 76 ALA B N 1
ATOM 1888 C CA . ALA B 1 76 ? 16.266 -19.047 -4.523 1 97.25 76 ALA B CA 1
ATOM 1889 C C . ALA B 1 76 ? 16.641 -19.281 -5.984 1 97.25 76 ALA B C 1
ATOM 1891 O O . ALA B 1 76 ? 16.938 -18.328 -6.711 1 97.25 76 ALA B O 1
ATOM 1892 N N . ASN B 1 77 ? 16.578 -20.516 -6.434 1 96.88 77 ASN B N 1
ATOM 1893 C CA . ASN B 1 77 ? 17 -20.844 -7.793 1 96.88 77 ASN B CA 1
ATOM 1894 C C . ASN B 1 77 ? 15.828 -20.844 -8.766 1 96.88 77 ASN B C 1
ATOM 1896 O O . ASN B 1 77 ? 15.953 -21.312 -9.891 1 96.88 77 ASN B O 1
ATOM 1900 N N . THR B 1 78 ? 14.711 -20.359 -8.281 1 96.88 78 THR B N 1
ATOM 1901 C CA . THR B 1 78 ? 13.555 -20.25 -9.164 1 96.88 78 THR B CA 1
ATOM 1902 C C . THR B 1 78 ? 13.859 -19.328 -10.344 1 96.88 78 THR B C 1
ATOM 1904 O O . THR B 1 78 ? 14.281 -18.188 -10.156 1 96.88 78 THR B O 1
ATOM 1907 N N . THR B 1 79 ? 13.664 -19.828 -11.57 1 97.81 79 THR B N 1
ATOM 1908 C CA . THR B 1 79 ? 13.883 -19 -12.75 1 97.81 79 THR B CA 1
ATOM 1909 C C . THR B 1 79 ? 12.57 -18.719 -13.461 1 97.81 79 THR B C 1
ATOM 1911 O O . THR B 1 79 ? 12.5 -17.844 -14.336 1 97.81 79 THR B O 1
ATOM 1914 N N . LEU B 1 80 ? 11.586 -19.516 -13.047 1 97.12 80 LEU B N 1
ATOM 1915 C CA . LEU B 1 80 ? 10.266 -19.359 -13.641 1 97.12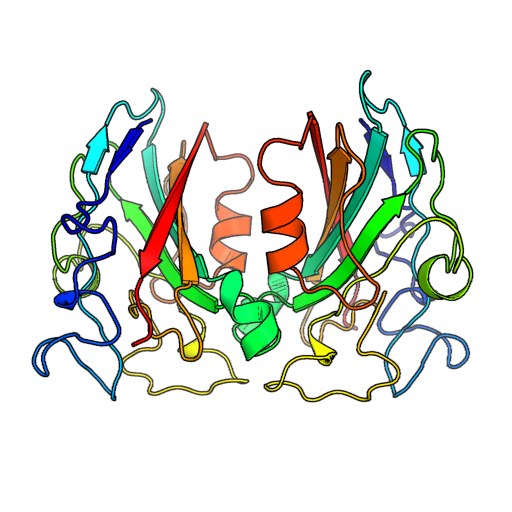 80 LEU B CA 1
ATOM 1916 C C . LEU B 1 80 ? 9.172 -19.688 -12.625 1 97.12 80 LEU B C 1
ATOM 1918 O O . LEU B 1 80 ? 9.172 -20.766 -12.039 1 97.12 80 LEU B O 1
ATOM 1922 N N . ILE B 1 81 ? 8.367 -18.719 -12.297 1 97.44 81 ILE B N 1
ATOM 1923 C CA . ILE B 1 81 ? 7.051 -19.016 -11.734 1 97.44 81 ILE B CA 1
ATOM 1924 C C . ILE B 1 81 ? 6.055 -19.266 -12.867 1 97.44 81 ILE B C 1
ATOM 1926 O O . ILE B 1 81 ? 5.699 -18.328 -13.602 1 97.44 81 ILE B O 1
ATOM 1930 N N . GLY B 1 82 ? 5.621 -20.344 -12.969 1 96.56 82 GLY B N 1
ATOM 1931 C CA . GLY B 1 82 ? 4.957 -20.797 -14.18 1 96.56 82 GLY B CA 1
ATOM 1932 C C . GLY B 1 82 ? 3.531 -20.297 -14.297 1 96.56 82 GLY B C 1
ATOM 1933 O O . GLY B 1 82 ? 2.988 -19.719 -13.352 1 96.56 82 GLY B O 1
ATOM 1934 N N . ASP B 1 83 ? 2.98 -20.531 -15.562 1 97.44 83 ASP B N 1
ATOM 1935 C CA . ASP B 1 83 ? 1.575 -20.25 -15.836 1 97.44 83 ASP B CA 1
ATOM 1936 C C . ASP B 1 83 ? 0.668 -20.953 -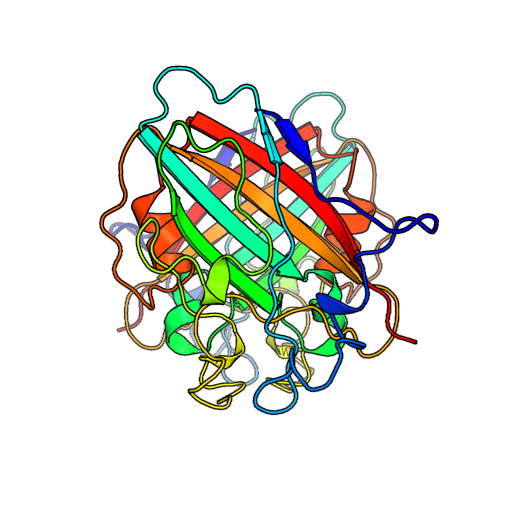14.828 1 97.44 83 ASP B C 1
ATOM 1938 O O . ASP B 1 83 ? 0.823 -22.156 -14.586 1 97.44 83 ASP B O 1
ATOM 1942 N N . ASP B 1 84 ? -0.194 -20.172 -14.188 1 97.88 84 ASP B N 1
ATOM 1943 C CA . ASP B 1 84 ? -1.202 -20.672 -13.258 1 97.88 84 ASP B CA 1
ATOM 1944 C C . ASP B 1 84 ? -0.551 -21.281 -12.016 1 97.88 84 ASP B C 1
ATOM 1946 O O . ASP B 1 84 ? -1.097 -22.203 -11.414 1 97.88 84 ASP B O 1
ATOM 1950 N N . ALA B 1 85 ? 0.583 -20.797 -11.664 1 97.44 85 ALA B N 1
ATOM 1951 C CA . ALA B 1 85 ? 1.312 -21.344 -10.523 1 97.44 85 ALA B CA 1
ATOM 1952 C C . ALA B 1 85 ? 0.506 -21.188 -9.234 1 97.44 85 ALA B C 1
ATOM 1954 O O . ALA B 1 85 ? 0.574 -22.047 -8.352 1 97.44 85 ALA B O 1
ATOM 1955 N N . SER B 1 86 ? -0.214 -20.109 -9.086 1 97.44 86 SER B N 1
ATOM 1956 C CA . SER B 1 86 ? -0.978 -19.859 -7.867 1 97.44 86 SER B CA 1
ATOM 1957 C C . SER B 1 86 ? -1.891 -21.031 -7.535 1 97.44 86 SER B C 1
ATOM 1959 O O . SER B 1 86 ? -2.01 -21.422 -6.375 1 97.44 86 SER B O 1
ATOM 1961 N N . ARG B 1 87 ? -2.49 -21.594 -8.523 1 95.31 87 ARG B N 1
ATOM 1962 C CA . ARG B 1 87 ? -3.434 -22.688 -8.297 1 95.31 87 ARG B CA 1
ATOM 1963 C C . ARG B 1 87 ? -2.74 -24.047 -8.422 1 95.31 87 ARG B C 1
ATOM 1965 O O . ARG B 1 87 ? -3.119 -25 -7.75 1 95.31 87 ARG B O 1
ATOM 1972 N N . LYS B 1 88 ? -1.741 -24.109 -9.25 1 90.44 88 LYS B N 1
ATOM 1973 C CA . LYS B 1 88 ? -1.224 -25.422 -9.641 1 90.44 88 LYS B CA 1
ATOM 1974 C C . LYS B 1 88 ? -0.012 -25.797 -8.797 1 90.44 88 LYS B C 1
ATOM 1976 O O . LYS B 1 88 ? 0.285 -26.984 -8.641 1 90.44 88 LYS B O 1
ATOM 1981 N N . ASP B 1 89 ? 0.768 -24.75 -8.5 1 72.31 89 ASP B N 1
ATOM 1982 C CA . ASP B 1 89 ? 2.053 -25.047 -7.871 1 72.31 89 ASP B CA 1
ATOM 1983 C C . ASP B 1 89 ? 1.958 -24.938 -6.348 1 72.31 89 ASP B C 1
ATOM 1985 O O . ASP B 1 89 ? 1.895 -23.844 -5.801 1 72.31 89 ASP B O 1
ATOM 1989 N N . GLY B 1 90 ? 1.273 -25.688 -5.719 1 63.12 90 GLY B N 1
ATOM 1990 C CA . GLY B 1 90 ? 0.993 -25.609 -4.293 1 63.12 90 GLY B CA 1
ATOM 1991 C C . GLY B 1 90 ? 2.178 -26 -3.43 1 63.12 90 GLY B C 1
ATOM 1992 O O . GLY B 1 90 ? 2.082 -26 -2.201 1 63.12 90 GLY B O 1
ATOM 1993 N N . HIS B 1 91 ? 3.344 -26.359 -3.928 1 66.94 91 HIS B N 1
ATOM 1994 C CA . HIS B 1 91 ? 4.293 -26.938 -2.988 1 66.94 91 HIS B CA 1
ATOM 1995 C C . HIS B 1 91 ? 5.602 -26.156 -2.967 1 66.94 91 HIS B C 1
ATOM 1997 O O . HIS B 1 91 ? 6.426 -26.344 -2.066 1 66.94 91 HIS B O 1
ATOM 2003 N N . GLY B 1 92 ? 5.719 -25.094 -3.51 1 85.06 92 GLY B N 1
ATOM 2004 C CA . GLY B 1 92 ? 7.043 -24.484 -3.504 1 85.06 92 GLY B CA 1
ATOM 2005 C C . GLY B 1 92 ? 7.047 -23.062 -2.986 1 85.06 92 GLY B C 1
ATOM 2006 O O . GLY B 1 92 ? 8.07 -22.375 -3.035 1 85.06 92 GLY B O 1
ATOM 2007 N N . PHE B 1 93 ? 5.938 -22.766 -2.453 1 96.06 93 PHE B N 1
ATOM 2008 C CA . PHE B 1 93 ? 5.809 -21.438 -1.89 1 96.06 93 PHE B CA 1
ATOM 2009 C C . PHE B 1 93 ? 4.527 -21.312 -1.078 1 96.06 93 PHE B C 1
ATOM 2011 O O . PHE B 1 93 ? 3.682 -22.203 -1.101 1 96.06 93 PHE B O 1
ATOM 2018 N N . VAL B 1 94 ? 4.402 -20.375 -0.222 1 97.56 94 VAL B N 1
ATOM 2019 C CA . VAL B 1 94 ? 3.199 -20.078 0.555 1 97.56 94 VAL B CA 1
ATOM 2020 C C . VAL B 1 94 ? 2.525 -18.828 0.015 1 97.56 94 VAL B C 1
ATOM 2022 O O . VAL B 1 94 ? 3.193 -17.938 -0.521 1 97.56 94 VAL B O 1
ATOM 2025 N N . GLN B 1 95 ? 1.251 -18.812 0.157 1 98.31 95 GLN B N 1
ATOM 2026 C CA . GLN B 1 95 ? 0.495 -17.688 -0.394 1 98.31 95 GLN B CA 1
ATOM 2027 C C . GLN B 1 95 ? -0.286 -16.969 0.697 1 98.31 95 GLN B C 1
ATOM 2029 O O . GLN B 1 95 ? -0.761 -17.578 1.647 1 98.31 95 GLN B O 1
ATOM 2034 N N . GLY B 1 96 ? -0.334 -15.656 0.546 1 98.56 96 GLY B N 1
ATOM 2035 C CA . GLY B 1 96 ? -1.057 -14.828 1.499 1 98.56 96 GLY B CA 1
ATOM 2036 C C . GLY B 1 96 ? -2.484 -14.539 1.075 1 98.56 96 GLY B C 1
ATOM 2037 O O . GLY B 1 96 ? -2.908 -14.938 -0.01 1 98.56 96 GLY B O 1
ATOM 2038 N N . LYS B 1 97 ? -3.168 -13.875 1.95 1 98.81 97 LYS B N 1
ATOM 2039 C CA . LYS B 1 97 ? -4.516 -13.383 1.675 1 98.81 97 LYS B CA 1
ATOM 2040 C C . LYS B 1 97 ? -4.477 -12.156 0.775 1 98.81 97 LYS B C 1
ATOM 2042 O O . LYS B 1 97 ? -3.586 -11.312 0.902 1 98.81 97 LYS B O 1
ATOM 2047 N N . ASN B 1 98 ? -5.422 -12.109 -0.146 1 98.88 98 ASN B N 1
ATOM 2048 C CA . ASN B 1 98 ? -5.66 -10.891 -0.918 1 98.88 98 ASN B CA 1
ATOM 2049 C C . ASN B 1 98 ? -6.781 -10.055 -0.312 1 98.88 98 ASN B C 1
ATOM 2051 O O . ASN B 1 98 ? -7.348 -10.422 0.721 1 98.88 98 ASN B O 1
ATOM 2055 N N . SER B 1 99 ? -7.078 -8.945 -0.898 1 98.81 99 SER B N 1
ATOM 2056 C CA . SER B 1 99 ? -7.98 -7.973 -0.293 1 98.81 99 SER B CA 1
ATOM 2057 C C . SER B 1 99 ? -9.398 -8.531 -0.176 1 98.81 99 SER B C 1
ATOM 2059 O O . SER B 1 99 ? -10.195 -8.047 0.629 1 98.81 99 SER B O 1
ATOM 2061 N N . ASN B 1 100 ? -9.789 -9.578 -0.989 1 98.69 100 ASN B N 1
ATOM 2062 C CA . ASN B 1 100 ? -11.117 -10.172 -0.889 1 98.69 100 ASN B CA 1
ATOM 2063 C C . ASN B 1 100 ? -11.359 -10.773 0.492 1 98.69 100 ASN B C 1
ATOM 2065 O O . ASN B 1 100 ? -12.508 -10.992 0.884 1 98.69 100 ASN B O 1
ATOM 2069 N N . ALA B 1 101 ? -10.297 -11.023 1.212 1 98.69 101 ALA B N 1
ATOM 2070 C CA . ALA B 1 101 ? -10.391 -11.703 2.504 1 98.69 101 ALA B CA 1
ATOM 2071 C C . ALA B 1 101 ? -10.82 -10.734 3.6 1 98.69 101 ALA B C 1
ATOM 2073 O O . ALA B 1 101 ? -11.219 -11.156 4.691 1 98.69 101 ALA B O 1
ATOM 2074 N N . GLY B 1 102 ? -10.633 -9.453 3.352 1 97.94 102 GLY B N 1
ATOM 2075 C CA . GLY B 1 102 ? -10.875 -8.453 4.379 1 97.94 102 GLY B CA 1
ATOM 2076 C C . GLY B 1 102 ? -12.344 -8.234 4.676 1 97.94 102 GLY B C 1
ATOM 2077 O O . GLY B 1 102 ? -13.188 -8.383 3.789 1 97.94 102 GLY B O 1
ATOM 2078 N N . ARG B 1 103 ? -12.625 -7.746 5.867 1 96.69 103 ARG B N 1
ATOM 2079 C CA . ARG B 1 103 ? -13.992 -7.59 6.348 1 96.69 103 ARG B CA 1
ATOM 2080 C C . ARG B 1 103 ? -14.742 -6.543 5.527 1 96.69 103 ARG B C 1
ATOM 2082 O O . ARG B 1 103 ? -15.969 -6.578 5.438 1 96.69 103 ARG B O 1
ATOM 2089 N N . LEU B 1 104 ? -14.055 -5.594 4.977 1 97.62 104 LEU B N 1
ATOM 2090 C CA . LEU B 1 104 ? -14.719 -4.547 4.203 1 97.62 104 LEU B CA 1
ATOM 2091 C C . LEU B 1 104 ? -15.297 -5.113 2.908 1 97.62 104 LEU B C 1
ATOM 2093 O O . LEU B 1 104 ? -16.266 -4.582 2.377 1 97.62 104 LEU B O 1
ATOM 2097 N N . VAL B 1 105 ? -14.617 -6.137 2.363 1 97.5 105 VAL B N 1
ATOM 2098 C CA . VAL B 1 105 ? -15.055 -6.742 1.109 1 97.5 105 VAL B CA 1
ATOM 2099 C C . VAL B 1 105 ? -15.867 -8 1.4 1 97.5 105 VAL B C 1
ATOM 2101 O O . VAL B 1 105 ? -16.953 -8.188 0.848 1 97.5 105 VAL B O 1
ATOM 2104 N N . ASN B 1 106 ? -15.398 -8.773 2.363 1 96.88 106 ASN B N 1
ATOM 2105 C CA . ASN B 1 106 ? -16.031 -10.031 2.744 1 96.88 106 ASN B CA 1
ATOM 2106 C C . ASN B 1 106 ? -16.312 -10.914 1.529 1 96.88 106 ASN B C 1
ATOM 2108 O O . ASN B 1 106 ? -17.438 -11.352 1.319 1 96.88 106 ASN B O 1
ATOM 2112 N N . GLY B 1 107 ? -15.312 -11.211 0.765 1 97.19 107 GLY B N 1
ATOM 2113 C CA . GLY B 1 107 ? -15.43 -11.953 -0.483 1 97.19 107 GLY B CA 1
ATOM 2114 C C . GLY B 1 107 ? -15.633 -13.438 -0.28 1 97.19 107 GLY B C 1
ATOM 2115 O O . GLY B 1 107 ? -15.539 -13.938 0.846 1 97.19 107 GLY B O 1
ATOM 2116 N N . ASP B 1 108 ? -15.945 -14.148 -1.362 1 98.19 108 ASP B N 1
ATOM 2117 C CA . ASP B 1 108 ? -16.062 -15.609 -1.36 1 98.19 108 ASP B CA 1
ATOM 2118 C C . ASP B 1 108 ? -14.781 -16.266 -0.838 1 98.19 108 ASP B C 1
ATOM 2120 O O . ASP B 1 108 ? -13.688 -15.961 -1.317 1 98.19 108 ASP B O 1
ATOM 2124 N N . PRO B 1 109 ? -14.906 -17.078 0.169 1 97.56 109 PRO B N 1
ATOM 2125 C CA . PRO B 1 109 ? -13.727 -17.719 0.75 1 97.56 109 PRO B CA 1
ATOM 2126 C C . PRO B 1 109 ? -12.883 -18.438 -0.292 1 97.56 109 PRO B C 1
ATOM 2128 O O . PRO B 1 109 ? -11.672 -18.594 -0.109 1 97.56 109 PRO B O 1
ATOM 2131 N N . ALA B 1 110 ? -13.445 -18.781 -1.377 1 97.12 110 ALA B N 1
ATOM 2132 C CA . ALA B 1 110 ? -12.742 -19.547 -2.4 1 97.12 110 ALA B CA 1
ATOM 2133 C C . ALA B 1 110 ? -11.68 -18.703 -3.094 1 97.12 110 ALA B C 1
ATOM 2135 O O . ALA B 1 110 ? -10.781 -19.234 -3.748 1 97.12 110 ALA B O 1
ATOM 2136 N N . ILE B 1 111 ? -11.773 -17.344 -2.973 1 98.38 111 ILE B N 1
ATOM 2137 C CA . ILE B 1 111 ? -10.867 -16.484 -3.732 1 98.38 111 ILE B CA 1
ATOM 2138 C C . ILE B 1 111 ? -10.141 -15.539 -2.783 1 98.38 111 ILE B C 1
ATOM 2140 O O . ILE B 1 111 ? -9.695 -14.461 -3.191 1 98.38 111 ILE B O 1
ATOM 2144 N N . THR B 1 112 ? -10.086 -15.867 -1.52 1 98.44 112 THR B N 1
ATOM 2145 C CA . THR B 1 112 ? -9.555 -14.93 -0.533 1 98.44 112 THR B CA 1
ATOM 2146 C C . THR B 1 112 ? -8.055 -15.117 -0.362 1 98.44 112 THR B C 1
ATOM 2148 O O . THR B 1 112 ? -7.391 -14.305 0.296 1 98.44 112 THR B O 1
ATOM 2151 N N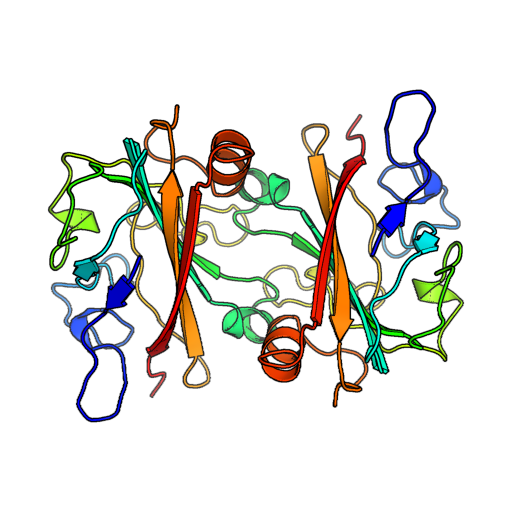 . LYS B 1 113 ? -7.473 -16.156 -0.865 1 97.69 113 LYS B N 1
ATOM 2152 C CA . LYS B 1 113 ? -6.043 -16.453 -0.82 1 97.69 113 LYS B CA 1
ATOM 2153 C C . LYS B 1 113 ? -5.488 -16.703 -2.221 1 97.69 113 LYS B C 1
ATOM 2155 O O . LYS B 1 113 ? -6.148 -17.328 -3.055 1 97.69 113 LYS B O 1
ATOM 2160 N N . GLY B 1 114 ? -4.207 -16.25 -2.396 1 97.69 114 GLY B N 1
ATOM 2161 C CA . GLY B 1 114 ? -3.59 -16.453 -3.695 1 97.69 114 GLY B CA 1
ATOM 2162 C C . GLY B 1 114 ? -3.957 -15.391 -4.711 1 97.69 114 GLY B C 1
ATOM 2163 O O . GLY B 1 114 ? -4.359 -14.281 -4.34 1 97.69 114 GLY B O 1
ATOM 2164 N N . TYR B 1 115 ? -3.723 -15.695 -5.988 1 98.62 115 TYR B N 1
ATOM 2165 C CA . TYR B 1 115 ? -3.875 -14.758 -7.09 1 98.62 115 TYR B CA 1
ATOM 2166 C C . TYR B 1 115 ? -5.348 -14.531 -7.418 1 98.62 115 TYR B C 1
ATOM 2168 O O . TYR B 1 115 ? -6.102 -15.492 -7.598 1 98.62 115 TYR B O 1
ATOM 2176 N N . VAL B 1 116 ? -5.758 -13.383 -7.434 1 98.88 116 VAL B N 1
ATOM 2177 C CA . VAL B 1 116 ? -6.977 -12.914 -8.086 1 98.88 116 VAL B CA 1
ATOM 2178 C C . VAL B 1 116 ? -6.637 -11.844 -9.117 1 98.88 116 VAL B C 1
ATOM 2180 O O . VAL B 1 116 ? -6.051 -10.812 -8.781 1 98.88 116 VAL B O 1
ATOM 2183 N N . GLY B 1 117 ? -6.961 -12.078 -10.344 1 98.88 117 GLY B N 1
ATOM 2184 C CA . GLY B 1 117 ? -6.48 -11.266 -11.445 1 98.88 117 GLY B CA 1
ATOM 2185 C C . GLY B 1 117 ? -7.156 -9.914 -11.531 1 98.88 117 GLY B C 1
ATOM 2186 O O . GLY B 1 117 ? -8.188 -9.688 -10.891 1 98.88 117 GLY B O 1
ATOM 2187 N N . PRO B 1 118 ? -6.621 -9.047 -12.344 1 98.88 118 PRO B N 1
ATOM 2188 C CA . PRO B 1 118 ? -7.102 -7.676 -12.539 1 98.88 118 PRO B CA 1
ATOM 2189 C C . PRO B 1 118 ? -8.523 -7.625 -13.102 1 98.88 118 PRO B C 1
ATOM 2191 O O . PRO B 1 118 ? -8.836 -8.344 -14.062 1 98.88 118 PRO B O 1
ATOM 2194 N N . GLN B 1 119 ? -9.383 -6.762 -12.516 1 98.44 119 GLN B N 1
ATOM 2195 C CA . GLN B 1 119 ? -10.688 -6.41 -13.07 1 98.44 119 GLN B CA 1
ATOM 2196 C C . GLN B 1 119 ? -10.953 -4.918 -12.938 1 98.44 119 GLN B C 1
ATOM 2198 O O . GLN B 1 119 ? -11.945 -4.516 -12.312 1 98.44 119 GLN B O 1
ATOM 2203 N N . PRO B 1 120 ? -10.125 -4.078 -13.539 1 98.44 120 PRO B N 1
ATOM 2204 C CA . PRO B 1 120 ? -10.375 -2.643 -13.391 1 98.44 120 PRO B CA 1
ATOM 2205 C C . PRO B 1 120 ? -11.734 -2.225 -13.953 1 98.44 120 PRO B C 1
ATOM 2207 O O . PRO B 1 120 ? -12.047 -2.523 -15.109 1 98.44 120 PRO B O 1
ATOM 2210 N N . PRO B 1 121 ? -12.461 -1.502 -13.195 1 97.5 121 PRO B N 1
ATOM 2211 C CA . PRO B 1 121 ? -13.844 -1.231 -13.594 1 97.5 121 PRO B CA 1
ATOM 2212 C C . 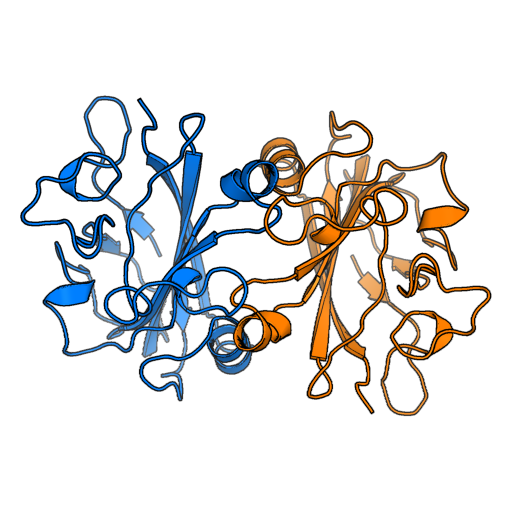PRO B 1 121 ? -13.961 -0.018 -14.516 1 97.5 121 PRO B C 1
ATOM 2214 O O . PRO B 1 121 ? -14.984 0.148 -15.188 1 97.5 121 PRO B O 1
ATOM 2217 N N . ASP B 1 122 ? -13.062 0.865 -14.539 1 96.69 122 ASP B N 1
ATOM 2218 C CA . ASP B 1 122 ? -13.242 2.199 -15.109 1 96.69 122 ASP B CA 1
ATOM 2219 C C . ASP B 1 122 ? -12.344 2.41 -16.312 1 96.69 122 ASP B C 1
ATOM 2221 O O . ASP B 1 122 ? -12.812 2.787 -17.391 1 96.69 122 ASP B O 1
ATOM 2225 N N . GLN B 1 123 ? -11.031 2.092 -16.203 1 98 123 GLN B N 1
ATOM 2226 C CA . GLN B 1 123 ? -10.016 2.301 -17.234 1 98 123 GLN B CA 1
ATOM 2227 C C . GLN B 1 123 ? -8.852 1.328 -17.062 1 98 123 GLN B C 1
ATOM 2229 O O . GLN B 1 123 ? -8.852 0.511 -16.141 1 98 123 GLN B O 1
ATOM 2234 N N . ILE B 1 124 ? -7.961 1.37 -17.984 1 98.25 124 ILE B N 1
ATOM 2235 C CA . ILE B 1 124 ? -6.75 0.568 -17.828 1 98.25 124 ILE B CA 1
ATOM 2236 C C . ILE B 1 124 ? -6.047 0.945 -16.516 1 98.25 124 ILE B C 1
ATOM 2238 O O . ILE B 1 124 ? -5.895 2.129 -16.203 1 98.25 124 ILE B O 1
ATOM 2242 N N . HIS B 1 125 ? -5.812 -0.015 -15.641 1 98.81 125 HIS B N 1
ATOM 2243 C CA . HIS B 1 125 ? -4.969 0.169 -14.469 1 98.81 125 HIS B CA 1
ATOM 2244 C C . HIS B 1 125 ? -3.568 -0.384 -14.703 1 98.81 125 HIS B C 1
ATOM 2246 O O . HIS B 1 125 ? -3.393 -1.333 -15.469 1 98.81 125 HIS B O 1
ATOM 2252 N N . ASP B 1 126 ? -2.58 0.235 -14.156 1 98.62 126 ASP B N 1
ATOM 2253 C CA . ASP B 1 126 ? -1.243 -0.334 -14.008 1 98.62 126 ASP B CA 1
ATOM 2254 C C . ASP B 1 126 ? -1.108 -1.092 -12.688 1 98.62 126 ASP B C 1
ATOM 2256 O O . ASP B 1 126 ? -1.144 -0.489 -11.617 1 98.62 126 ASP B O 1
ATOM 2260 N N . TYR B 1 127 ? -0.958 -2.371 -12.773 1 98.88 127 TYR B N 1
ATOM 2261 C CA . TYR B 1 127 ? -0.752 -3.207 -11.594 1 98.88 127 TYR B CA 1
ATOM 2262 C C . TYR B 1 127 ? 0.733 -3.389 -11.312 1 98.88 127 TYR B C 1
ATOM 2264 O O . TYR B 1 127 ? 1.525 -3.617 -12.227 1 98.88 127 TYR B O 1
ATOM 2272 N N . THR B 1 128 ? 1.094 -3.258 -10.078 1 98.88 128 THR B N 1
ATOM 2273 C CA . THR B 1 128 ? 2.504 -3.312 -9.711 1 98.88 128 THR B CA 1
ATOM 2274 C C . THR B 1 128 ? 2.879 -4.703 -9.211 1 98.88 128 THR B C 1
ATOM 2276 O O . THR B 1 128 ? 2.389 -5.145 -8.164 1 98.88 128 THR B O 1
ATOM 2279 N N . LEU B 1 129 ? 3.715 -5.363 -9.938 1 98.94 129 LEU B N 1
ATOM 2280 C CA . LEU B 1 129 ? 4.375 -6.582 -9.477 1 98.94 129 LEU B CA 1
ATOM 2281 C C . LEU B 1 129 ? 5.73 -6.266 -8.867 1 98.94 129 LEU B C 1
ATOM 2283 O O . LEU B 1 129 ? 6.57 -5.617 -9.5 1 98.94 129 LEU B O 1
ATOM 2287 N N . THR B 1 130 ? 5.934 -6.629 -7.641 1 98.94 130 THR B N 1
ATOM 2288 C CA . THR B 1 130 ? 7.246 -6.535 -7.012 1 98.94 130 THR B CA 1
ATOM 2289 C C . THR B 1 130 ? 7.762 -7.918 -6.625 1 98.94 130 THR B C 1
ATOM 2291 O O . THR B 1 130 ? 7.031 -8.719 -6.035 1 98.94 130 THR B O 1
ATOM 2294 N N . VAL B 1 131 ? 8.961 -8.211 -6.98 1 98.94 131 VAL B N 1
ATOM 2295 C CA . VAL B 1 131 ? 9.625 -9.445 -6.574 1 98.94 131 VAL B CA 1
ATOM 2296 C C . VAL B 1 131 ? 10.797 -9.125 -5.645 1 98.94 131 VAL B C 1
ATOM 2298 O O . VAL B 1 131 ? 11.547 -8.18 -5.895 1 98.94 131 VAL B O 1
ATOM 2301 N N . TYR B 1 132 ? 10.875 -9.852 -4.59 1 98.94 132 TYR B N 1
ATOM 2302 C CA . TYR B 1 132 ? 11.883 -9.664 -3.549 1 98.94 132 TYR B CA 1
ATOM 2303 C C . TYR B 1 132 ? 12.859 -10.836 -3.514 1 98.94 132 TYR B C 1
ATOM 2305 O O . TYR B 1 132 ? 12.445 -12 -3.561 1 98.94 132 TYR B O 1
ATOM 2313 N N . ALA B 1 133 ? 14.117 -10.562 -3.451 1 98.94 133 ALA B N 1
ATOM 2314 C CA . ALA B 1 133 ? 15.141 -11.523 -3.045 1 98.94 133 ALA B CA 1
ATOM 2315 C C . ALA B 1 133 ? 15.484 -11.359 -1.566 1 98.94 133 ALA B C 1
ATOM 2317 O O . ALA B 1 133 ? 15.828 -10.266 -1.116 1 98.94 133 ALA B O 1
ATOM 2318 N N . LEU B 1 134 ? 15.383 -12.438 -0.819 1 98.94 134 LEU B N 1
ATOM 2319 C CA . LEU B 1 134 ? 15.531 -12.375 0.63 1 98.94 134 LEU B CA 1
ATOM 2320 C C . LEU B 1 134 ? 16.672 -13.273 1.094 1 98.94 134 LEU B C 1
ATOM 2322 O O . LEU B 1 134 ? 16.891 -14.344 0.532 1 98.94 134 LEU B O 1
ATOM 2326 N N . ASP B 1 135 ? 17.375 -12.914 2.137 1 98.94 135 ASP B N 1
ATOM 2327 C CA . ASP B 1 135 ? 18.516 -13.68 2.639 1 98.94 135 ASP B CA 1
ATOM 2328 C C . ASP B 1 135 ? 18.078 -14.688 3.693 1 98.94 135 ASP B C 1
ATOM 2330 O O . ASP B 1 135 ? 18.891 -15.156 4.496 1 98.94 135 ASP B O 1
ATOM 2334 N N . THR B 1 136 ? 16.812 -14.961 3.768 1 98.81 136 THR B N 1
ATOM 2335 C CA . THR B 1 136 ? 16.234 -15.938 4.688 1 98.81 136 THR B CA 1
ATOM 2336 C C . THR B 1 136 ? 14.945 -16.516 4.121 1 98.81 136 THR B C 1
ATOM 2338 O O . THR B 1 136 ? 14.406 -16.016 3.141 1 98.81 136 THR B O 1
ATOM 2341 N N . THR B 1 137 ? 14.531 -17.625 4.633 1 98.62 137 THR B N 1
ATOM 2342 C CA . THR B 1 137 ? 13.172 -18.125 4.441 1 98.62 137 THR B CA 1
ATOM 2343 C C . THR B 1 137 ? 12.242 -17.578 5.523 1 98.62 137 THR B C 1
ATOM 2345 O O . THR B 1 137 ? 12.57 -17.625 6.711 1 98.62 137 THR B O 1
ATOM 2348 N N . LEU B 1 138 ? 11.172 -17.094 5.109 1 98.81 138 LEU B N 1
ATOM 2349 C CA . LEU B 1 138 ? 10.312 -16.391 6.055 1 98.81 138 LEU B CA 1
ATOM 2350 C C . LEU B 1 138 ? 9.453 -17.375 6.848 1 98.81 138 LEU B C 1
ATOM 2352 O O . LEU B 1 138 ? 9.008 -18.391 6.305 1 98.81 138 LEU B O 1
ATOM 2356 N N . ASP B 1 139 ? 9.242 -17.094 8.094 1 98.5 139 ASP B N 1
ATOM 2357 C CA . ASP B 1 139 ? 8.32 -17.844 8.938 1 98.5 139 ASP B CA 1
ATOM 2358 C C . ASP B 1 139 ? 6.875 -17.406 8.703 1 98.5 139 ASP B C 1
ATOM 2360 O O . ASP B 1 139 ? 6.301 -16.688 9.523 1 98.5 139 ASP B O 1
ATOM 2364 N N . LEU B 1 140 ? 6.312 -17.797 7.613 1 98.44 140 LEU B N 1
ATOM 2365 C CA . LEU B 1 140 ? 4.957 -17.469 7.191 1 98.44 140 LEU B CA 1
ATOM 2366 C C . LEU B 1 140 ? 4.164 -18.734 6.871 1 98.44 140 LEU B C 1
ATOM 2368 O O . LEU B 1 140 ? 4.707 -19.703 6.32 1 98.44 140 LEU B O 1
ATOM 2372 N N . ASN B 1 141 ? 2.902 -18.719 7.238 1 97.06 141 ASN B N 1
ATOM 2373 C CA . ASN B 1 141 ? 1.974 -19.797 6.891 1 97.06 141 ASN B CA 1
ATOM 2374 C C . ASN B 1 141 ? 1.006 -19.359 5.793 1 97.06 141 ASN B C 1
ATOM 2376 O O . ASN B 1 141 ? 0.85 -18.156 5.531 1 97.06 141 ASN B O 1
ATOM 2380 N N . GLU B 1 142 ? 0.416 -20.375 5.16 1 97.19 142 GLU B N 1
ATOM 2381 C CA . GLU B 1 142 ? -0.648 -20.078 4.203 1 97.19 142 GLU B CA 1
ATOM 2382 C C . GLU B 1 142 ? -1.674 -19.109 4.805 1 97.19 142 GLU B C 1
ATOM 2384 O O . GLU B 1 142 ? -2.102 -19.297 5.949 1 97.19 142 GLU B O 1
ATOM 2389 N N . GLY B 1 143 ? -2.004 -18.125 4.074 1 98.06 143 GLY B N 1
ATOM 2390 C CA . GLY B 1 143 ? -3.037 -17.203 4.523 1 98.06 143 GLY B CA 1
ATOM 2391 C C . GLY B 1 143 ? -2.486 -16.047 5.324 1 98.06 143 GLY B C 1
ATOM 2392 O O . GLY B 1 143 ? -3.232 -15.367 6.039 1 98.06 143 GLY B O 1
ATOM 2393 N N . TYR B 1 144 ? -1.174 -15.844 5.23 1 98.81 144 TYR B N 1
ATOM 2394 C CA . TYR B 1 144 ? -0.616 -14.68 5.918 1 98.81 144 TYR B CA 1
ATOM 2395 C C . TYR B 1 144 ? -1.104 -13.383 5.281 1 98.81 144 TYR B C 1
ATOM 2397 O O . TYR B 1 144 ? -1.529 -13.375 4.125 1 98.81 144 TYR B O 1
ATOM 2405 N N . TRP B 1 145 ? -1.077 -12.336 6.043 1 98.94 145 TRP B N 1
ATOM 2406 C CA . TRP B 1 145 ? -1.443 -11.008 5.566 1 98.94 145 TRP B CA 1
ATOM 2407 C C . TRP B 1 145 ? -0.205 -10.219 5.152 1 98.94 145 TRP B C 1
ATOM 2409 O O . TRP B 1 145 ? 0.914 -10.555 5.547 1 98.94 145 TRP B O 1
ATOM 2419 N N . LEU B 1 146 ? -0.437 -9.188 4.383 1 98.94 146 LEU B N 1
ATOM 2420 C CA . LEU B 1 146 ? 0.632 -8.336 3.875 1 98.94 146 LEU B CA 1
ATOM 2421 C C . LEU B 1 146 ? 1.508 -7.824 5.016 1 98.94 146 LEU B C 1
ATOM 2423 O O . LEU B 1 146 ? 2.732 -7.766 4.887 1 98.94 146 LEU B O 1
ATOM 2427 N N . ASN B 1 147 ? 0.905 -7.375 6.148 1 98.88 147 ASN B N 1
ATOM 2428 C CA . ASN B 1 147 ? 1.694 -6.852 7.258 1 98.88 147 ASN B CA 1
ATOM 2429 C C . ASN B 1 147 ? 2.648 -7.906 7.812 1 98.88 147 ASN B C 1
ATOM 2431 O O . ASN B 1 147 ? 3.775 -7.59 8.195 1 98.88 147 ASN B O 1
ATOM 2435 N N . GLU B 1 148 ? 2.205 -9.172 7.859 1 98.88 148 GLU B N 1
ATOM 2436 C CA . GLU B 1 148 ? 3.053 -10.25 8.352 1 98.88 148 GLU B CA 1
ATOM 2437 C C . GLU B 1 148 ? 4.266 -10.461 7.453 1 98.88 148 GLU B C 1
ATOM 2439 O O . GLU B 1 148 ? 5.379 -10.68 7.938 1 98.88 148 GLU B O 1
ATOM 2444 N N . PHE B 1 149 ? 4.078 -10.445 6.148 1 98.94 149 PHE B N 1
ATOM 2445 C CA . PHE B 1 149 ? 5.199 -10.5 5.215 1 98.94 149 PHE B CA 1
ATOM 2446 C C . PHE B 1 149 ? 6.172 -9.352 5.48 1 98.94 149 PHE B C 1
ATOM 2448 O O . PHE B 1 149 ? 7.379 -9.578 5.59 1 98.94 149 PHE B O 1
ATOM 2455 N N . ARG B 1 150 ? 5.625 -8.117 5.57 1 98.75 150 ARG B N 1
ATOM 2456 C CA . ARG B 1 150 ? 6.465 -6.938 5.762 1 98.75 150 ARG B CA 1
ATOM 2457 C C . ARG B 1 150 ? 7.297 -7.059 7.035 1 98.75 150 ARG B C 1
ATOM 2459 O O . ARG B 1 150 ? 8.5 -6.785 7.023 1 98.75 150 ARG B O 1
ATOM 2466 N N . HIS B 1 151 ? 6.625 -7.477 8.109 1 98.38 151 HIS B N 1
ATOM 2467 C CA . HIS B 1 151 ? 7.328 -7.645 9.375 1 98.38 151 HIS B CA 1
ATOM 2468 C C . HIS B 1 151 ? 8.406 -8.711 9.266 1 98.38 151 HIS B C 1
ATOM 2470 O O . HIS B 1 151 ? 9.539 -8.516 9.727 1 98.38 151 HIS B O 1
ATOM 2476 N N . ALA B 1 152 ? 8.07 -9.82 8.656 1 98.75 152 ALA B N 1
ATOM 2477 C CA . ALA B 1 152 ? 8.992 -10.945 8.547 1 98.75 152 ALA B CA 1
ATOM 2478 C C . ALA B 1 152 ? 10.164 -10.602 7.637 1 98.75 152 ALA B C 1
ATOM 2480 O O . ALA B 1 152 ? 11.289 -11.078 7.848 1 98.75 152 ALA B O 1
ATOM 2481 N N . ALA B 1 153 ? 9.953 -9.789 6.617 1 98.75 153 ALA B N 1
ATOM 2482 C CA . ALA B 1 153 ? 10.961 -9.5 5.598 1 98.75 153 ALA B CA 1
ATOM 2483 C C . ALA B 1 153 ? 11.883 -8.367 6.039 1 98.75 153 ALA B C 1
ATOM 2485 O O . ALA B 1 153 ? 12.93 -8.141 5.434 1 98.75 153 ALA B O 1
ATOM 2486 N N . LYS B 1 154 ? 11.445 -7.613 7.027 1 97.81 154 LYS B N 1
ATOM 2487 C CA . LYS B 1 154 ? 12.211 -6.457 7.477 1 97.81 154 LYS B CA 1
ATOM 2488 C C . LYS B 1 154 ? 13.648 -6.844 7.805 1 97.81 154 LYS B C 1
ATOM 2490 O O . LYS B 1 154 ? 13.883 -7.762 8.594 1 97.81 154 LYS B O 1
ATOM 2495 N N . GLY B 1 155 ? 14.625 -6.16 7.223 1 98 155 GLY B N 1
ATOM 2496 C CA . GLY B 1 155 ? 16.031 -6.414 7.469 1 98 155 GLY B CA 1
ATOM 2497 C C . GLY B 1 155 ? 16.594 -7.555 6.633 1 98 155 GLY B C 1
ATOM 2498 O O . GLY B 1 155 ? 17.781 -7.863 6.707 1 98 155 GLY B O 1
ATOM 2499 N N . HIS B 1 156 ? 15.742 -8.156 5.793 1 98.88 156 HIS B N 1
ATOM 2500 C CA . HIS B 1 156 ? 16.172 -9.367 5.102 1 98.88 156 HIS B CA 1
ATOM 2501 C C . HIS B 1 156 ? 16.125 -9.188 3.588 1 98.88 156 HIS B C 1
ATOM 2503 O O . HIS B 1 156 ? 16.484 -10.102 2.838 1 98.88 156 HIS B O 1
ATOM 2509 N N . VAL B 1 157 ? 15.68 -8.039 3.102 1 98.88 157 VAL B N 1
ATOM 2510 C CA . VAL B 1 157 ? 15.555 -7.812 1.666 1 98.88 157 VAL B CA 1
ATOM 2511 C C . VAL B 1 157 ? 16.922 -7.473 1.073 1 98.88 157 VAL B C 1
ATOM 2513 O O . VAL B 1 157 ? 17.531 -6.461 1.437 1 98.88 157 VAL B O 1
ATOM 2516 N N . LEU B 1 158 ? 17.391 -8.281 0.221 1 98.88 158 LEU B N 1
ATOM 2517 C CA . LEU B 1 158 ? 18.641 -8.039 -0.496 1 98.88 158 LEU B CA 1
ATOM 2518 C C . LEU B 1 158 ? 18.406 -7.121 -1.691 1 98.88 158 LEU B C 1
ATOM 2520 O O . LEU B 1 158 ? 19.234 -6.254 -1.982 1 98.88 158 LEU B O 1
ATOM 2524 N N . GLU B 1 159 ? 17.391 -7.391 -2.379 1 98.81 159 GLU B N 1
ATOM 2525 C CA . GLU B 1 159 ? 17 -6.633 -3.564 1 98.81 159 GLU B CA 1
ATOM 2526 C C . GLU B 1 159 ? 15.508 -6.758 -3.836 1 98.81 159 GLU B C 1
ATOM 2528 O O . GLU B 1 159 ? 14.883 -7.754 -3.461 1 98.81 159 GLU B O 1
ATOM 2533 N N . LYS B 1 160 ? 14.938 -5.781 -4.336 1 98.75 160 LYS B N 1
ATOM 2534 C CA . LYS B 1 160 ? 13.586 -5.863 -4.879 1 98.75 160 LYS B CA 1
ATOM 2535 C C . LYS B 1 160 ? 13.492 -5.16 -6.23 1 98.75 160 LYS B C 1
ATOM 2537 O O . LYS B 1 160 ? 14.172 -4.156 -6.465 1 98.75 160 LYS B O 1
ATOM 2542 N N . VAL B 1 161 ? 12.719 -5.676 -7.105 1 98.81 161 VAL B N 1
ATOM 2543 C CA . VAL B 1 161 ? 12.461 -5.109 -8.422 1 98.81 161 VAL B CA 1
ATOM 2544 C C . VAL B 1 161 ? 10.953 -5.109 -8.695 1 98.81 161 VAL B C 1
ATOM 2546 O O . VAL B 1 161 ? 10.234 -5.988 -8.227 1 98.81 161 VAL B O 1
ATOM 2549 N N . SER B 1 162 ? 10.492 -4.078 -9.445 1 98.69 162 SER B N 1
ATOM 2550 C CA . SER B 1 162 ? 9.062 -3.965 -9.719 1 98.69 162 SER B CA 1
ATOM 2551 C C . SER B 1 162 ? 8.805 -3.762 -11.211 1 98.69 162 SER B C 1
ATOM 2553 O O . SER B 1 162 ? 9.656 -3.236 -11.93 1 98.69 162 SER B O 1
ATOM 2555 N N . LEU B 1 163 ? 7.645 -4.184 -11.609 1 98.25 163 LEU B N 1
ATOM 2556 C CA . LEU B 1 163 ? 7.086 -3.996 -12.945 1 98.25 163 LEU B CA 1
ATOM 2557 C C . LEU B 1 163 ? 5.652 -3.48 -12.867 1 98.25 163 LEU B C 1
ATOM 2559 O O . LEU B 1 163 ? 4.895 -3.881 -11.984 1 98.25 163 LEU B O 1
ATOM 2563 N N . GLU B 1 164 ? 5.344 -2.58 -13.844 1 98.5 164 GLU B N 1
ATOM 2564 C CA . GLU B 1 164 ? 3.945 -2.221 -14.039 1 98.5 164 GLU B CA 1
ATOM 2565 C C . GLU B 1 164 ? 3.303 -3.084 -15.125 1 98.5 164 GLU B C 1
ATOM 2567 O O . GLU B 1 164 ? 3.844 -3.211 -16.219 1 98.5 164 GLU B O 1
ATOM 2572 N N . LEU B 1 165 ? 2.201 -3.664 -14.797 1 98.81 165 LEU B N 1
ATOM 2573 C CA . LEU B 1 165 ? 1.481 -4.543 -15.719 1 98.81 165 LEU B CA 1
ATOM 2574 C C . LEU B 1 165 ? 0.111 -3.969 -16.062 1 98.81 165 LEU B C 1
ATOM 2576 O O . LEU B 1 165 ? -0.841 -4.125 -15.289 1 98.81 165 LEU B O 1
ATOM 2580 N N . PRO B 1 166 ? 0.035 -3.312 -17.25 1 98.75 166 PRO B N 1
ATOM 2581 C CA . PRO B 1 166 ? -1.266 -2.758 -17.641 1 98.75 166 PRO B CA 1
ATOM 2582 C C . PRO B 1 166 ? -2.293 -3.838 -17.969 1 98.75 166 PRO B C 1
ATOM 2584 O O . PRO B 1 166 ? -1.96 -4.832 -18.625 1 98.75 166 PRO B O 1
ATOM 2587 N N . SER B 1 167 ? -3.43 -3.707 -17.453 1 98.75 167 SER B N 1
ATOM 2588 C CA . SER B 1 167 ? -4.531 -4.617 -17.766 1 98.75 167 SER B CA 1
ATOM 2589 C C . SER B 1 167 ? -5.773 -3.852 -18.203 1 98.75 167 SER B C 1
ATOM 2591 O O . SER B 1 167 ? -6.105 -2.812 -17.625 1 98.75 167 SER B O 1
ATOM 2593 N N . ARG B 1 168 ? -6.441 -4.309 -19.141 1 97.12 168 ARG B N 1
ATOM 2594 C CA . ARG B 1 168 ? -7.516 -3.543 -19.766 1 97.12 168 ARG B CA 1
ATOM 2595 C C . ARG B 1 168 ? -8.812 -3.674 -18.984 1 97.12 168 ARG B C 1
ATOM 2597 O O . ARG B 1 168 ? -9.047 -4.684 -18.312 1 97.12 168 ARG B O 1
ATOM 2604 N N . ALA B 1 169 ? -9.695 -2.637 -19.141 1 96.75 169 ALA B N 1
ATOM 2605 C CA . ALA B 1 169 ? -10.992 -2.559 -18.484 1 96.75 169 ALA B CA 1
ATOM 2606 C C . ALA B 1 169 ? -12.125 -2.799 -19.469 1 96.75 169 ALA B C 1
ATOM 2608 O O . ALA B 1 169 ? -13.258 -3.1 -19.078 1 96.75 169 ALA B O 1
ATOM 2609 N N . ASN B 1 170 ? -12.031 -2.457 -20.656 1 89.88 170 ASN B N 1
ATOM 2610 C CA . ASN B 1 170 ? -13.016 -2.561 -21.734 1 89.88 170 ASN B CA 1
ATOM 2611 C C . ASN B 1 170 ? -12.398 -3.148 -23 1 89.88 170 ASN B C 1
ATOM 2613 O O . ASN B 1 170 ? -11.188 -3.084 -23.203 1 89.88 170 ASN B O 1
#